Protein 7CLY (pdb70)

Secondary structure (DSSP, 8-state):
--EEEEEEEEEEEEE-----SGGGSS-EEEEEEESSSSGGGB-S-EEPSSTTT-EES-EEE----TTS-TT----EEEE--SS--TT-EEEEEEEE--SS-GGG----EEEEEEEEESEETTEE--EEEEE--EES---TTGGGS-TT-----SSPP-BGGGG---EEEEEEEEEEEE-

GO terms:
  GO:0005085 guanyl-nucleotide exchange factor activity (F, IDA)
  GO:0031252 cell leading edge (C, IDA)
  GO:0036336 dendritic cell migration (P, IGI)
  GO:0001771 immunological synapse formation (P, IMP)
  GO:0036336 dendritic cell migration (P, IMP)
  GO:0070233 negative regulation of T cell apoptotic process (P, IMP)
  GO:0005886 plasma membrane (C, EXP)
  GO:1903905 positive regulation of establishment of T cell polarity (P, IMP)
  GO:2000406 positive regulation of T cell migration (P, IMP)
  GO:0005515 protein binding (F, IPI)

Foldseek 3Di:
DKDKAKKKKKWFAFFAAPDPDQQSPPKKKKKFKALADDPVGGDQWWFDPDPPGGTHSIDIDHRDPPPDDPPDTDMTMGGDDPDADQSIKMKMWMKGFDPDDPPRDGDIDTAFMAMGRCAAPNDGDFFKDQFWTWGDDDDPPPSNDHNQDDDADVVGIDTRPRGDRGTMMGMDIDIDMDD

Organism: Mus musculus (NCBI:txid10090)

Sequence (179 aa):
HTVYRNLLYVYPQRLNFASKLASARNITIKIQFMCGEDPSNAMPVIFGKSSGPEFLQEVYTAITYHNKSPDFYEEVKIKLPAKLTVNHHLLFTFYHISCQQKQGASGESLLGYSWLPILLNERLQTGSYCLPVALEKLPPNYSIHSAEKVPLQNPPIKWAEGHKGVFNIEVQAVSSVHT

Structure (mmCIF, N/CA/C/O backbone):
data_7CLY
#
_entry.id   7CLY
#
_cell.length_a   89.046
_cell.length_b   89.046
_cell.length_c   49.437
_cell.angle_alpha   90.00
_cell.angle_beta   90.00
_cell.angle_gamma   90.00
#
_symmetry.space_group_name_H-M   'P 41 21 2'
#
loop_
_entity.id
_entity.type
_entity.pdbx_description
1 polymer 'Dedicator of cytokinesis protein 8'
2 water water
#
loop_
_atom_site.group_PDB
_atom_site.id
_atom_site.type_symbol
_atom_site.label_atom_id
_atom_site.label_alt_id
_atom_site.label_comp_id
_atom_site.label_asym_id
_atom_site.label_entity_id
_atom_site.label_seq_id
_atom_site.pdbx_PDB_ins_code
_atom_site.Cartn_x
_atom_site.Cartn_y
_atom_site.Cartn_z
_atom_site.occupancy
_atom_site.B_iso_or_equiv
_atom_site.auth_seq_id
_atom_site.auth_comp_id
_atom_site.auth_asym_id
_atom_site.auth_atom_id
_atom_site.pdbx_PDB_model_num
ATOM 1 N N . HIS A 1 9 ? -0.910 -13.874 3.386 1.00 66.39 557 HIS A N 1
ATOM 2 C CA . HIS A 1 9 ? -0.835 -13.345 2.030 1.00 59.14 557 HIS A CA 1
ATOM 3 C C . HIS A 1 9 ? 0.435 -13.813 1.333 1.00 51.98 557 HIS A C 1
ATOM 4 O O . HIS A 1 9 ? 1.534 -13.340 1.627 1.00 57.55 557 HIS A O 1
ATOM 11 N N . THR A 1 10 ? 0.274 -14.748 0.405 1.00 45.68 558 THR A N 1
ATOM 12 C CA . THR A 1 10 ? 1.382 -15.255 -0.392 1.00 46.84 558 THR A CA 1
ATOM 13 C C . THR A 1 10 ? 1.451 -14.457 -1.686 1.00 33.93 558 THR A C 1
ATOM 14 O O . THR A 1 10 ? 0.481 -14.431 -2.452 1.00 39.25 558 THR A O 1
ATOM 18 N N . VAL A 1 11 ? 2.590 -13.814 -1.936 1.00 34.30 559 VAL A N 1
ATOM 19 C CA . VAL A 1 11 ? 2.777 -13.024 -3.144 1.00 30.89 559 VAL A CA 1
ATOM 20 C C . VAL A 1 11 ? 4.102 -13.389 -3.795 1.00 32.68 559 VAL A C 1
ATOM 21 O O . VAL A 1 11 ? 5.004 -13.941 -3.162 1.00 41.97 559 VAL A O 1
ATOM 25 N N . TYR A 1 12 ? 4.208 -13.070 -5.081 1.00 25.93 560 TYR A N 1
ATOM 26 C CA . TYR A 1 12 ? 5.425 -13.285 -5.855 1.00 24.84 560 TYR A CA 1
ATOM 27 C C . TYR A 1 12 ? 5.792 -11.984 -6.544 1.00 28.77 560 TYR A C 1
ATOM 28 O O . TYR A 1 12 ? 4.935 -11.336 -7.158 1.00 24.41 560 TYR A O 1
ATOM 37 N N . ARG A 1 13 ? 7.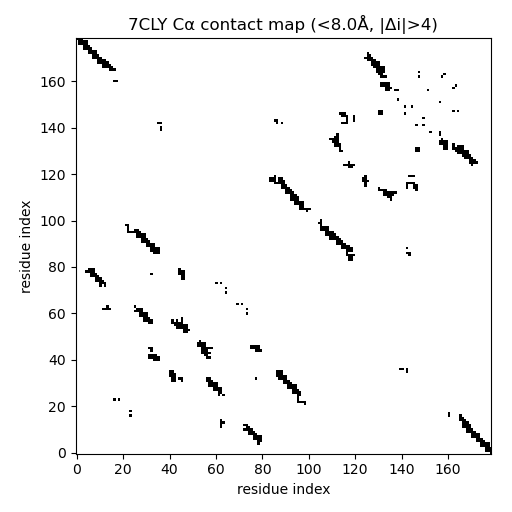058 -11.599 -6.432 1.00 21.75 561 ARG A N 1
ATOM 38 C CA . ARG A 1 13 ? 7.531 -10.321 -6.938 1.00 19.72 561 ARG A CA 1
ATOM 39 C C . ARG A 1 13 ? 8.948 -10.476 -7.463 1.00 21.03 561 ARG A C 1
ATOM 40 O O . ARG A 1 13 ? 9.710 -11.335 -7.007 1.00 21.85 561 ARG A O 1
ATOM 48 N N . ASN A 1 14 ? 9.303 -9.620 -8.412 1.00 19.61 562 ASN A N 1
ATOM 49 C CA . ASN A 1 14 ? 10.682 -9.466 -8.854 1.00 23.87 562 ASN A CA 1
ATOM 50 C C . ASN A 1 14 ? 11.248 -8.243 -8.149 1.00 19.45 562 ASN A C 1
ATOM 51 O O . ASN A 1 14 ? 10.734 -7.131 -8.316 1.00 18.54 562 ASN A O 1
ATOM 56 N N . LEU A 1 15 ? 12.282 -8.454 -7.339 1.00 16.86 563 LEU A N 1
ATOM 57 C CA . LEU A 1 15 ? 12.815 -7.430 -6.454 1.00 15.47 563 LEU A CA 1
ATOM 58 C C . LEU A 1 15 ? 14.247 -7.099 -6.819 1.00 16.43 563 LEU A C 1
ATOM 59 O O . LEU A 1 15 ? 14.995 -7.955 -7.289 1.00 17.41 563 LEU A O 1
ATOM 64 N N . LEU A 1 16 ? 14.630 -5.856 -6.588 1.00 14.82 564 LEU A N 1
ATOM 65 C CA . LEU A 1 16 ? 16.030 -5.465 -6.671 1.00 14.73 564 LEU A CA 1
ATOM 66 C C . LEU A 1 16 ? 16.595 -5.331 -5.263 1.00 14.16 564 LEU A C 1
ATOM 67 O O . LEU A 1 16 ? 15.974 -4.705 -4.398 1.00 16.07 564 LEU A O 1
ATOM 72 N N . TYR A 1 17 ? 17.748 -5.942 -5.027 1.00 15.63 565 TYR A N 1
ATOM 73 C CA . TYR A 1 17 ? 18.442 -5.847 -3.749 1.00 15.68 565 TYR A CA 1
ATOM 74 C C . TYR A 1 17 ? 19.721 -5.060 -3.964 1.00 13.91 565 TYR A C 1
ATOM 75 O O . TYR A 1 17 ? 20.502 -5.376 -4.873 1.00 16.55 565 TYR A O 1
ATOM 84 N N . VAL A 1 18 ? 19.922 -4.032 -3.145 1.00 12.48 566 VAL A N 1
ATOM 85 C CA . VAL A 1 18 ? 21.085 -3.156 -3.247 1.00 13.09 566 VAL A CA 1
ATOM 86 C C . VAL A 1 18 ? 21.831 -3.189 -1.923 1.00 15.09 566 VAL A C 1
ATOM 87 O O . VAL A 1 18 ? 21.244 -2.937 -0.864 1.00 15.08 566 VAL A O 1
ATOM 91 N N . TYR A 1 19 ? 23.124 -3.516 -1.981 1.00 12.88 567 TYR A N 1
ATOM 92 C CA . TYR A 1 19 ? 23.976 -3.607 -0.799 1.00 14.48 567 TYR A CA 1
ATOM 93 C C . TYR A 1 19 ? 25.022 -2.500 -0.850 1.00 15.23 567 TYR A C 1
ATOM 94 O O . TYR A 1 19 ? 26.020 -2.626 -1.573 1.00 16.40 567 TYR A O 1
ATOM 103 N N . PRO A 1 20 ? 24.817 -1.373 -0.150 1.00 14.44 568 PRO A N 1
ATOM 104 C CA . PRO A 1 20 ? 25.894 -0.384 -0.014 1.00 14.91 568 PRO A CA 1
ATOM 105 C C . PRO A 1 20 ? 26.939 -0.954 0.920 1.00 15.95 568 PRO A C 1
ATOM 106 O O . PRO A 1 20 ? 26.683 -1.172 2.110 1.00 18.34 568 PRO A O 1
ATOM 110 N N . GLN A 1 21 ? 28.125 -1.227 0.381 1.00 14.52 569 GLN A N 1
ATOM 111 C CA . GLN A 1 21 ? 29.104 -2.040 1.092 1.00 16.30 569 GLN A CA 1
ATOM 112 C C . GLN A 1 21 ? 30.198 -1.232 1.772 1.00 17.02 569 GLN A C 1
ATOM 113 O O . GLN A 1 21 ? 30.484 -1.433 2.954 1.00 18.73 569 GLN A O 1
ATOM 119 N N . ARG A 1 22 ? 30.862 -0.349 1.027 1.00 16.51 570 ARG A N 1
ATOM 120 C CA . ARG A 1 22 ? 31.995 0.383 1.570 1.00 17.43 570 ARG A CA 1
ATOM 121 C C . ARG A 1 22 ? 32.100 1.729 0.873 1.00 16.34 570 ARG A C 1
ATOM 122 O O . ARG A 1 22 ? 31.777 1.863 -0.304 1.00 18.49 570 ARG A O 1
ATOM 130 N N . LEU A 1 23 ? 32.542 2.724 1.628 1.00 17.93 571 LEU A N 1
ATOM 131 C CA . LEU A 1 23 ? 32.847 4.046 1.092 1.00 22.42 571 LEU A CA 1
ATOM 132 C C . LEU A 1 23 ? 34.296 4.343 1.447 1.00 26.99 571 LEU A C 1
ATOM 133 O O . LEU A 1 23 ? 34.632 4.507 2.625 1.00 29.90 571 LEU A O 1
ATOM 138 N N . ASN A 1 24 ? 35.155 4.364 0.437 1.00 25.05 572 ASN A N 1
ATOM 139 C CA . ASN A 1 24 ? 36.596 4.420 0.632 1.00 28.41 572 ASN A CA 1
ATOM 140 C C . ASN A 1 24 ? 37.132 5.774 0.173 1.00 26.11 572 ASN A C 1
ATOM 141 O O . ASN A 1 24 ? 37.777 5.886 -0.867 1.00 30.06 572 ASN A O 1
ATOM 146 N N . PHE A 1 25 ? 36.856 6.811 0.961 1.00 28.12 573 PHE A N 1
ATOM 147 C CA . PHE A 1 25 ? 37.474 8.110 0.716 1.00 26.81 573 PHE A CA 1
ATOM 148 C C . PHE A 1 25 ? 38.912 8.099 1.210 1.00 34.93 573 PHE A C 1
ATOM 149 O O . PHE A 1 25 ? 39.222 7.518 2.254 1.00 38.11 573 PHE A O 1
ATOM 157 N N . ALA A 1 26 ? 39.800 8.737 0.442 1.00 27.66 574 ALA A N 1
ATOM 158 C CA . ALA A 1 26 ? 41.183 8.873 0.881 1.00 33.83 574 ALA A CA 1
ATOM 159 C C . ALA A 1 26 ? 41.308 9.833 2.058 1.00 29.62 574 ALA A C 1
ATOM 160 O O . ALA A 1 26 ? 42.228 9.699 2.867 1.00 36.55 574 ALA A O 1
ATOM 162 N N . SER A 1 27 ? 40.377 10.778 2.179 1.00 30.83 575 SER A N 1
ATOM 163 C CA . SER A 1 27 ? 40.476 11.833 3.179 1.00 33.30 575 SER A CA 1
ATOM 164 C C . SER A 1 27 ? 40.603 11.264 4.586 1.00 40.89 575 SER A C 1
ATOM 165 O O . SER A 1 27 ? 39.769 10.468 5.028 1.00 47.33 575 SER A O 1
ATOM 168 N N . LYS A 1 28 ? 41.646 11.690 5.292 1.00 46.61 576 LYS A N 1
ATOM 169 C CA . LYS A 1 28 ? 41.821 11.369 6.702 1.00 52.34 576 LYS A CA 1
ATOM 170 C C . LYS A 1 28 ? 41.044 12.307 7.615 1.00 52.44 576 LYS A C 1
ATOM 171 O O . LYS A 1 28 ? 41.087 12.135 8.838 1.00 56.70 576 LYS A O 1
ATOM 177 N N . LEU A 1 29 ? 40.342 13.288 7.057 1.00 46.96 577 LEU A N 1
ATOM 178 C CA . LEU A 1 29 ? 39.714 14.330 7.852 1.00 45.33 577 LEU A CA 1
ATOM 179 C C . LEU A 1 29 ? 38.401 13.835 8.452 1.00 49.14 577 LEU A C 1
ATOM 180 O O . LEU A 1 29 ? 37.825 12.834 8.022 1.00 50.35 577 LEU A O 1
ATOM 185 N N . ALA A 1 30 ? 37.931 14.561 9.471 1.00 54.10 578 ALA A N 1
ATOM 186 C CA . ALA A 1 30 ? 36.672 14.210 10.118 1.00 53.25 578 ALA A CA 1
ATOM 187 C C . ALA A 1 30 ? 35.491 14.312 9.164 1.00 50.08 578 ALA A C 1
ATOM 188 O O . ALA A 1 30 ? 34.472 13.647 9.383 1.00 52.50 578 ALA A O 1
ATOM 190 N N . SER A 1 31 ? 35.606 15.124 8.112 1.00 48.11 579 SER A N 1
ATOM 191 C CA . SER A 1 31 ? 34.553 15.254 7.112 1.00 49.61 579 SER A CA 1
ATOM 192 C C . SER A 1 31 ? 34.460 14.051 6.182 1.00 44.74 579 SER A C 1
ATOM 193 O O . SER A 1 31 ? 33.556 14.011 5.337 1.00 45.10 579 SER A O 1
ATOM 196 N N . ALA A 1 32 ? 35.367 13.084 6.303 1.00 43.97 580 ALA A N 1
ATOM 197 C CA . ALA A 1 32 ? 35.268 11.823 5.580 1.00 38.59 580 ALA A CA 1
ATOM 198 C C . ALA A 1 32 ? 34.650 10.718 6.420 1.00 36.26 580 ALA A C 1
ATOM 199 O O . ALA A 1 32 ? 34.492 9.597 5.928 1.00 41.52 580 ALA A O 1
ATOM 201 N N . ARG A 1 33 ? 34.321 11.000 7.675 1.00 41.79 581 ARG A N 1
ATOM 202 C CA . ARG A 1 33 ? 33.643 10.060 8.550 1.00 48.97 581 ARG A CA 1
ATOM 203 C C . ARG A 1 33 ? 32.224 10.554 8.801 1.00 47.60 581 ARG A C 1
ATOM 204 O O . ARG A 1 33 ? 31.896 11.716 8.548 1.00 45.48 581 ARG A O 1
ATOM 212 N N . ASN A 1 34 ? 31.383 9.655 9.310 1.00 45.19 582 ASN A N 1
ATOM 213 C CA . ASN A 1 34 ? 29.987 9.980 9.597 1.00 50.13 582 ASN A CA 1
ATOM 214 C C . ASN A 1 34 ? 29.264 10.444 8.334 1.00 46.21 582 ASN A C 1
ATOM 215 O O . ASN A 1 34 ? 28.544 11.446 8.333 1.00 53.44 582 ASN A O 1
ATOM 220 N N . ILE A 1 35 ? 29.492 9.722 7.240 1.00 30.87 583 ILE A N 1
ATOM 221 C CA . ILE A 1 35 ? 28.791 9.990 5.991 1.00 23.59 583 ILE A CA 1
ATOM 222 C C . ILE A 1 35 ? 27.444 9.291 6.039 1.00 23.62 583 ILE A C 1
ATOM 223 O O . ILE A 1 35 ? 27.361 8.100 6.362 1.00 29.71 583 ILE A O 1
ATOM 228 N N . THR A 1 36 ? 26.385 10.030 5.720 1.00 20.69 584 THR A N 1
ATOM 229 C CA . THR A 1 36 ? 25.057 9.462 5.529 1.00 18.37 584 THR A CA 1
ATOM 230 C C . THR A 1 36 ? 24.792 9.348 4.035 1.00 17.09 584 THR A C 1
ATOM 231 O O . THR A 1 36 ? 25.141 10.248 3.268 1.00 19.20 584 THR A O 1
ATOM 235 N N . ILE A 1 37 ? 24.172 8.242 3.620 1.00 16.50 585 ILE A N 1
ATOM 236 C CA . ILE A 1 37 ? 23.840 8.007 2.222 1.00 17.13 585 ILE A CA 1
ATOM 237 C C . ILE A 1 37 ? 22.329 7.916 2.107 1.00 15.51 585 ILE A C 1
ATOM 238 O O . ILE A 1 37 ? 21.704 7.076 2.765 1.00 17.78 585 ILE A O 1
ATOM 243 N N . LYS A 1 38 ? 21.746 8.769 1.273 1.00 14.70 586 LYS A N 1
ATOM 244 C CA . LYS A 1 38 ? 20.340 8.642 0.907 1.00 12.49 586 LYS A CA 1
ATOM 245 C C . LYS A 1 38 ? 20.255 7.824 -0.370 1.00 13.20 586 LYS A C 1
ATOM 246 O O . LYS A 1 38 ? 21.027 8.040 -1.308 1.00 13.36 586 LYS A O 1
ATOM 252 N N . ILE A 1 39 ? 19.331 6.865 -0.406 1.00 12.34 587 ILE A N 1
ATOM 253 C CA . ILE A 1 39 ? 19.167 5.979 -1.545 1.00 12.16 587 ILE A CA 1
ATOM 254 C C . ILE A 1 39 ? 17.746 6.120 -2.064 1.00 12.52 587 ILE A C 1
ATOM 255 O O . ILE A 1 39 ? 16.789 6.038 -1.284 1.00 12.41 587 ILE A O 1
ATOM 260 N N . GLN A 1 40 ? 17.623 6.312 -3.377 1.00 11.64 588 GLN A N 1
ATOM 261 C CA . GLN A 1 40 ? 16.340 6.442 -4.058 1.00 12.27 588 GLN A CA 1
ATOM 262 C C . GLN A 1 40 ? 16.368 5.609 -5.327 1.00 11.89 588 GLN A C 1
ATOM 263 O O . GLN A 1 40 ? 17.426 5.379 -5.925 1.00 12.33 588 GLN A O 1
ATOM 269 N N . PHE A 1 41 ? 15.192 5.159 -5.754 1.00 12.11 589 PHE A N 1
ATOM 270 C CA . PHE A 1 41 ? 15.023 4.483 -7.036 1.00 10.92 589 PHE A CA 1
ATOM 271 C C . PHE A 1 41 ? 14.183 5.418 -7.896 1.00 12.84 589 PHE A C 1
ATOM 272 O O . PHE A 1 41 ? 12.985 5.594 -7.638 1.00 13.88 589 PHE A O 1
ATOM 280 N N . MET A 1 42 ? 14.820 6.045 -8.889 1.00 12.00 590 MET A N 1
ATOM 281 C CA . MET A 1 42 ? 14.233 7.121 -9.678 1.00 11.86 590 MET A CA 1
ATOM 282 C C . MET A 1 42 ? 13.686 6.603 -11.000 1.00 12.28 590 MET A C 1
ATOM 283 O O . MET A 1 42 ? 14.238 5.675 -11.603 1.00 13.81 590 MET A O 1
ATOM 288 N N . CYS A 1 43 ? 12.608 7.234 -11.472 1.00 14.34 591 CYS A N 1
ATOM 289 C CA . CYS A 1 43 ? 12.100 7.005 -12.820 1.00 15.46 591 CYS A CA 1
ATOM 290 C C . CYS A 1 43 ? 12.374 8.181 -13.754 1.00 16.83 591 CYS A C 1
ATOM 291 O O . CYS A 1 43 ? 11.918 8.172 -14.901 1.00 20.96 591 CYS A O 1
ATOM 294 N N . GLY A 1 44 ? 13.104 9.183 -13.280 1.00 15.24 592 GLY A N 1
ATOM 295 C CA . GLY A 1 44 ? 13.453 10.354 -14.062 1.00 16.65 592 GLY A CA 1
ATOM 296 C C . GLY A 1 44 ? 14.443 11.166 -13.260 1.00 14.64 592 GLY A C 1
ATOM 297 O O . GLY A 1 44 ? 14.851 10.773 -12.165 1.00 16.75 592 GLY A O 1
ATOM 298 N N . GLU A 1 45 ? 14.829 12.317 -13.816 1.00 17.57 593 GLU A N 1
ATOM 299 C CA . GLU A 1 45 ? 15.862 13.131 -13.184 1.00 18.17 593 GLU A CA 1
ATOM 300 C C . GLU A 1 45 ? 15.322 14.235 -12.283 1.00 20.49 593 GLU A C 1
ATOM 301 O O . GLU A 1 45 ? 16.111 14.879 -11.581 1.00 23.72 593 GLU A O 1
ATOM 307 N N . ASP A 1 46 ? 14.038 14.455 -12.269 1.00 20.91 594 ASP A N 1
ATOM 308 C CA . ASP A 1 46 ? 13.517 15.498 -11.405 1.00 28.05 594 ASP A CA 1
ATOM 309 C C . ASP A 1 46 ? 13.407 14.980 -9.971 1.00 27.11 594 ASP A C 1
ATOM 310 O O . ASP A 1 46 ? 13.189 13.786 -9.754 1.00 21.80 594 ASP A O 1
ATOM 315 N N . PRO A 1 47 ? 13.581 15.854 -8.972 1.00 29.78 595 PRO A N 1
ATOM 316 C CA . PRO A 1 47 ? 13.408 15.416 -7.573 1.00 30.19 595 PRO A CA 1
ATOM 317 C C . PRO A 1 47 ? 12.076 14.740 -7.292 1.00 23.86 595 PRO A C 1
ATOM 318 O O . PRO A 1 47 ? 11.999 13.897 -6.386 1.00 21.69 595 PRO A O 1
ATOM 322 N N . SER A 1 48 ? 11.036 15.051 -8.055 1.00 22.13 596 SER A N 1
ATOM 323 C CA . SER A 1 48 ? 9.725 14.442 -7.877 1.00 23.27 596 SER A CA 1
ATOM 324 C C . SER A 1 48 ? 9.648 13.023 -8.432 1.00 20.78 596 SER A C 1
ATOM 325 O O . SER A 1 48 ? 8.601 12.381 -8.293 1.00 23.39 596 SER A O 1
ATOM 328 N N . ASN A 1 49 ? 10.718 12.519 -9.058 1.00 16.77 597 ASN A N 1
ATOM 329 C CA . ASN A 1 49 ? 10.683 11.228 -9.741 1.00 16.32 597 ASN A CA 1
ATOM 330 C C . ASN A 1 49 ? 11.174 10.055 -8.884 1.00 14.85 597 ASN A C 1
ATOM 331 O O . ASN A 1 49 ? 11.472 8.994 -9.432 1.00 15.33 597 ASN A O 1
ATOM 336 N N . ALA A 1 50 ? 11.273 10.222 -7.569 1.00 13.88 598 ALA A N 1
ATOM 337 C CA . ALA A 1 50 ? 11.620 9.114 -6.688 1.00 12.64 598 ALA A CA 1
ATOM 338 C C . ALA A 1 50 ? 10.404 8.212 -6.535 1.00 12.84 598 ALA A C 1
ATOM 339 O O . ALA A 1 50 ? 9.341 8.672 -6.128 1.00 13.80 598 ALA A O 1
ATOM 341 N N . MET A 1 51 ? 10.564 6.930 -6.854 1.00 12.10 599 MET A N 1
ATOM 342 C CA . MET A 1 51 ? 9.410 6.036 -6.820 1.00 11.82 599 MET A CA 1
ATOM 343 C C . MET A 1 51 ? 9.201 5.473 -5.414 1.00 12.09 599 MET A C 1
ATOM 344 O O . MET A 1 51 ? 10.173 5.155 -4.711 1.00 13.35 599 MET A O 1
ATOM 349 N N . PRO A 1 52 ? 7.957 5.304 -4.985 1.00 12.12 600 PRO A N 1
ATOM 350 C CA . PRO A 1 52 ? 7.696 4.740 -3.642 1.00 12.97 600 PRO A CA 1
ATOM 351 C C . PRO A 1 52 ? 7.760 3.218 -3.695 1.00 12.43 600 PRO A C 1
ATOM 352 O O . PRO A 1 52 ? 6.749 2.513 -3.690 1.00 15.75 600 PRO A O 1
ATOM 356 N N . VAL A 1 53 ? 8.992 2.707 -3.763 1.00 12.04 601 VAL A N 1
ATOM 357 C CA . VAL A 1 53 ? 9.250 1.305 -4.069 1.00 12.64 601 VAL A CA 1
ATOM 358 C C . VAL A 1 53 ? 10.194 0.635 -3.087 1.00 13.00 601 VAL A C 1
ATOM 359 O O . VAL A 1 53 ? 10.464 -0.558 -3.232 1.00 13.53 601 VAL A O 1
ATOM 363 N N . ILE A 1 54 ? 10.723 1.344 -2.112 1.00 12.21 602 ILE A N 1
ATOM 364 C CA . ILE A 1 54 ? 11.697 0.770 -1.191 1.00 12.40 602 ILE A CA 1
ATOM 365 C C . ILE A 1 54 ? 10.941 0.189 -0.012 1.00 13.27 602 ILE A C 1
ATOM 366 O O . ILE A 1 54 ? 10.131 0.878 0.623 1.00 15.03 602 ILE A O 1
ATOM 371 N N . PHE A 1 55 ? 11.164 -1.096 0.277 1.00 14.17 603 PHE A N 1
ATOM 372 C CA . PHE A 1 55 ? 10.502 -1.693 1.425 1.00 13.60 603 PHE A CA 1
ATOM 373 C C . PHE A 1 55 ? 10.957 -1.024 2.715 1.00 17.15 603 PHE A C 1
ATOM 374 O O . PHE A 1 55 ? 12.156 -0.878 2.971 1.00 18.31 603 PHE A O 1
ATOM 382 N N . GLY A 1 56 ? 9.990 -0.648 3.541 1.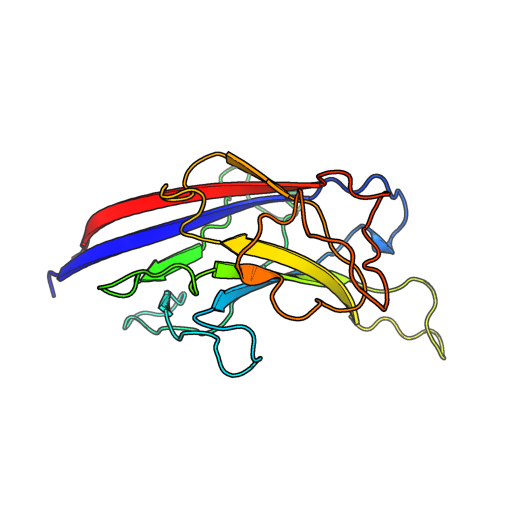00 19.24 604 GLY A N 1
ATOM 383 C CA . GLY A 1 56 ? 10.295 -0.112 4.849 1.00 22.40 604 GLY A CA 1
ATOM 384 C C . GLY A 1 56 ? 10.538 -1.210 5.858 1.00 33.30 604 GLY A C 1
ATOM 385 O O . GLY A 1 56 ? 10.357 -2.394 5.585 1.00 29.17 604 GLY A O 1
ATOM 386 N N . LYS A 1 57 ? 10.959 -0.797 7.052 1.00 38.30 605 LYS A N 1
ATOM 387 C CA . LYS A 1 57 ? 11.177 -1.749 8.132 1.00 47.28 605 LYS A CA 1
ATOM 388 C C . LYS A 1 57 ? 9.880 -2.202 8.787 1.00 53.95 605 LYS A C 1
ATOM 389 O O . LYS A 1 57 ? 9.861 -3.263 9.422 1.00 58.48 605 LYS A O 1
ATOM 395 N N . SER A 1 58 ? 8.805 -1.433 8.645 1.00 56.27 606 SER A N 1
ATOM 396 C CA . SER A 1 58 ? 7.540 -1.770 9.278 1.00 60.82 606 SER A CA 1
ATOM 397 C C . SER A 1 58 ? 6.789 -2.818 8.461 1.00 59.76 606 SER A C 1
ATOM 398 O O . SER A 1 58 ? 7.088 -3.070 7.290 1.00 61.56 606 SER A O 1
ATOM 401 N N . SER A 1 59 ? 5.798 -3.431 9.101 1.00 55.86 607 SER A N 1
ATOM 402 C CA . SER A 1 59 ? 4.947 -4.395 8.424 1.00 60.11 607 SER A CA 1
ATOM 403 C C . SER A 1 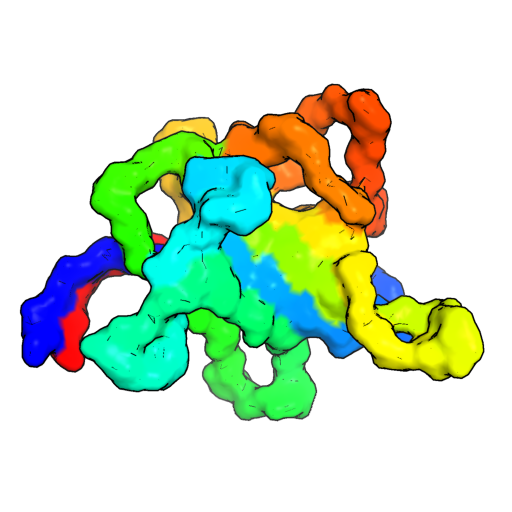59 ? 3.937 -3.667 7.536 1.00 62.56 607 SER A C 1
ATOM 404 O O . SER A 1 59 ? 3.729 -2.455 7.644 1.00 61.43 607 SER A O 1
ATOM 407 N N . GLY A 1 60 ? 3.306 -4.424 6.640 1.00 65.28 608 GLY A N 1
ATOM 408 C CA . GLY A 1 60 ? 2.368 -3.854 5.701 1.00 60.55 608 GLY A CA 1
ATOM 409 C C . GLY A 1 60 ? 2.281 -4.631 4.401 1.00 62.43 608 GLY A C 1
ATOM 410 O O . GLY A 1 60 ? 1.317 -5.364 4.158 1.00 68.54 608 GLY A O 1
ATOM 411 N N . PRO A 1 61 ? 3.295 -4.487 3.529 1.00 54.13 609 PRO A N 1
ATOM 412 C CA . PRO A 1 61 ? 4.471 -3.635 3.742 1.00 50.22 609 PRO A CA 1
ATOM 413 C C . PRO A 1 61 ? 4.234 -2.157 3.427 1.00 46.58 609 PRO A C 1
ATOM 414 O O . PRO A 1 61 ? 3.321 -1.796 2.685 1.00 42.59 609 PRO A O 1
ATOM 418 N N . GLU A 1 62 ? 5.068 -1.311 4.015 1.00 35.18 610 GLU A N 1
ATOM 419 C CA . GLU A 1 62 ? 5.084 0.113 3.728 1.00 27.07 610 GLU A CA 1
ATOM 420 C C . GLU A 1 62 ? 6.232 0.398 2.769 1.00 24.99 610 GLU A C 1
ATOM 421 O O . GLU A 1 62 ? 7.306 -0.203 2.870 1.00 24.71 610 GLU A O 1
ATOM 427 N N . PHE A 1 63 ? 5.978 1.271 1.802 1.00 20.71 611 PHE A N 1
ATOM 428 C CA . PHE A 1 63 ? 6.932 1.585 0.752 1.00 17.35 611 PHE A CA 1
ATOM 429 C C . PHE A 1 63 ? 7.392 3.028 0.849 1.00 15.61 611 PHE A C 1
ATOM 430 O O . PHE A 1 63 ? 6.570 3.942 1.037 1.00 17.73 611 PHE A O 1
ATOM 438 N N . LEU A 1 64 ? 8.698 3.204 0.741 1.00 14.78 612 LEU A N 1
ATOM 439 C CA . LEU A 1 64 ? 9.364 4.483 0.898 1.00 13.91 612 LEU A CA 1
ATOM 440 C C . LEU A 1 64 ? 9.930 4.954 -0.427 1.00 12.43 612 LEU A C 1
ATOM 441 O O . LEU A 1 64 ? 10.271 4.160 -1.307 1.00 12.90 612 LEU A O 1
ATOM 446 N N . GLN A 1 65 ? 10.043 6.274 -0.557 1.00 12.56 613 GLN A N 1
ATOM 447 C CA . GLN A 1 65 ? 10.763 6.890 -1.661 1.00 11.41 613 GLN A CA 1
ATOM 448 C C . GLN A 1 65 ? 12.249 7.043 -1.394 1.00 12.09 613 GLN A C 1
ATOM 449 O O . GLN A 1 65 ? 13.018 7.254 -2.340 1.00 13.59 613 GLN A O 1
ATOM 455 N N . GLU A 1 66 ? 12.674 6.973 -0.137 1.00 12.24 614 GLU A N 1
ATOM 456 C CA . GLU A 1 66 ? 14.085 7.150 0.175 1.00 13.82 614 GLU A CA 1
ATOM 457 C C . GLU A 1 66 ? 14.374 6.441 1.484 1.00 12.21 614 GLU A C 1
ATOM 458 O O . GLU A 1 66 ? 13.510 6.346 2.362 1.00 15.62 614 GLU A O 1
ATOM 464 N N . VAL A 1 67 ? 15.603 5.949 1.606 1.00 13.68 615 VAL A N 1
ATOM 465 C CA . VAL A 1 67 ? 16.123 5.465 2.876 1.00 14.38 615 VAL A CA 1
ATOM 466 C C . VAL A 1 67 ? 17.478 6.101 3.111 1.00 15.33 615 VAL A C 1
ATOM 467 O O . VAL A 1 67 ? 18.210 6.415 2.166 1.00 17.09 615 VAL A O 1
ATOM 471 N N . TYR A 1 68 ? 17.807 6.294 4.379 1.00 14.92 616 TYR A N 1
ATOM 472 C CA . TYR A 1 68 ? 19.067 6.893 4.804 1.00 17.08 616 TYR A CA 1
ATOM 473 C C . TYR A 1 68 ? 19.878 5.839 5.539 1.00 22.46 616 TYR A C 1
ATOM 474 O O . TYR A 1 68 ? 19.354 5.153 6.424 1.00 23.85 616 TYR A O 1
ATOM 483 N N . THR A 1 69 ? 21.155 5.712 5.181 1.00 19.53 617 THR A N 1
ATOM 484 C CA . THR A 1 69 ? 22.008 4.716 5.800 1.00 20.94 617 THR A CA 1
ATOM 485 C C . THR A 1 69 ? 23.388 5.311 6.027 1.00 20.79 617 THR A C 1
ATOM 486 O O . THR A 1 69 ? 23.768 6.308 5.416 1.00 24.50 617 THR A O 1
ATOM 490 N N . ALA A 1 70 ? 24.136 4.689 6.930 1.00 28.14 618 ALA A N 1
ATOM 491 C CA . ALA A 1 70 ? 25.539 5.020 7.129 1.00 27.65 618 ALA A CA 1
ATOM 492 C C . ALA A 1 70 ? 26.318 3.727 6.982 1.00 32.23 618 ALA A C 1
ATOM 493 O O . ALA A 1 70 ? 25.928 2.706 7.556 1.00 42.34 618 ALA A O 1
ATOM 495 N N . ILE A 1 71 ? 27.403 3.753 6.206 1.00 26.40 619 ILE A N 1
ATOM 496 C CA . ILE A 1 71 ? 28.135 2.513 5.978 1.00 28.01 619 ILE A CA 1
ATOM 497 C C . ILE A 1 71 ? 29.417 2.489 6.794 1.00 28.12 619 ILE A C 1
ATOM 498 O O . ILE A 1 71 ? 30.529 2.462 6.255 1.00 41.68 619 ILE A O 1
ATOM 503 N N . THR A 1 72 ? 29.255 2.509 8.107 1.00 25.55 620 THR A N 1
ATOM 504 C CA . THR A 1 72 ? 30.313 2.201 9.048 1.00 36.20 620 THR A CA 1
ATOM 505 C C . THR A 1 72 ? 29.974 0.884 9.729 1.00 31.21 620 THR A C 1
ATOM 506 O O . THR A 1 72 ? 28.805 0.485 9.799 1.00 31.17 620 THR A O 1
ATOM 510 N N . TYR A 1 73 ? 31.010 0.191 10.197 1.00 28.63 621 TYR A N 1
ATOM 511 C CA . TYR A 1 73 ? 30.836 -1.084 10.870 1.00 32.38 621 TYR A CA 1
ATOM 512 C C . TYR A 1 73 ? 31.270 -1.077 12.332 1.00 33.38 621 TYR A C 1
ATOM 513 O O . TYR A 1 73 ? 30.983 -2.043 13.048 1.00 33.77 621 TYR A O 1
ATOM 522 N N . HIS A 1 74 ? 31.915 -0.005 12.804 1.00 37.85 622 HIS A N 1
ATOM 523 C CA . HIS A 1 74 ? 32.400 0.040 14.183 1.00 45.13 622 HIS A CA 1
ATOM 524 C C . HIS A 1 74 ? 31.274 -0.102 15.203 1.00 41.96 622 HIS A C 1
ATOM 525 O O . HIS A 1 74 ? 31.512 -0.573 16.322 1.00 41.90 622 HIS A O 1
ATOM 532 N N . ASN A 1 75 ? 30.053 0.299 14.850 1.00 43.39 623 ASN A N 1
ATOM 533 C CA . ASN A 1 75 ? 28.930 0.304 15.782 1.00 43.48 623 ASN A CA 1
ATOM 534 C C . ASN A 1 75 ? 27.880 -0.747 15.440 1.00 46.33 623 ASN A C 1
ATOM 535 O O . ASN A 1 75 ? 26.742 -0.664 15.915 1.00 48.49 623 ASN A O 1
ATOM 540 N N . LYS A 1 76 ? 28.237 -1.733 14.625 1.00 37.49 624 LYS A N 1
ATOM 541 C CA . LYS A 1 76 ? 27.314 -2.763 14.186 1.00 34.68 624 LYS A CA 1
ATOM 542 C C . LYS A 1 76 ? 27.839 -4.119 14.627 1.00 36.86 624 LYS A C 1
ATOM 543 O O . LYS A 1 76 ? 29.021 -4.278 14.930 1.00 37.32 624 LYS A O 1
ATOM 549 N N . SER A 1 77 ? 26.949 -5.102 14.656 1.00 34.79 625 SER A N 1
ATOM 550 C CA . SER A 1 77 ? 27.387 -6.469 14.870 1.00 37.54 625 SER A CA 1
ATOM 551 C C . SER A 1 77 ? 28.242 -6.913 13.680 1.00 32.53 625 SER A C 1
ATOM 552 O O . SER A 1 77 ? 28.102 -6.374 12.579 1.00 30.90 625 SER A O 1
ATOM 555 N N . PRO A 1 78 ? 29.151 -7.875 13.877 1.00 32.68 626 PRO A N 1
ATOM 556 C CA . PRO A 1 78 ? 29.940 -8.373 12.737 1.00 31.90 626 PRO A CA 1
ATOM 557 C C . PRO A 1 78 ? 29.094 -8.984 11.639 1.00 31.38 626 PRO A C 1
ATOM 558 O O . PRO A 1 78 ? 29.555 -9.061 10.496 1.00 29.14 626 PRO A O 1
ATOM 562 N N . ASP A 1 79 ? 27.865 -9.403 11.947 1.00 29.86 627 ASP A N 1
ATOM 563 C CA . ASP A 1 79 ? 26.961 -10.004 10.975 1.00 36.86 627 ASP A CA 1
ATOM 564 C C . ASP A 1 79 ? 26.149 -8.974 10.203 1.00 32.73 627 ASP A C 1
ATOM 565 O O . ASP A 1 79 ? 25.291 -9.352 9.399 1.00 31.95 627 ASP A O 1
ATOM 570 N N . PHE A 1 80 ? 26.392 -7.690 10.424 1.00 26.49 628 PHE A N 1
ATOM 571 C CA . PHE A 1 80 ? 25.520 -6.673 9.861 1.00 29.90 628 PHE A CA 1
ATOM 572 C C . PHE A 1 80 ? 25.817 -6.416 8.392 1.00 27.58 628 PHE A C 1
ATOM 573 O O . PHE A 1 80 ? 26.976 -6.329 7.979 1.00 25.37 628 PHE A O 1
ATOM 581 N N . TYR A 1 81 ? 24.750 -6.271 7.605 1.00 28.66 629 TYR A N 1
ATOM 582 C CA . TYR A 1 81 ? 24.838 -5.715 6.263 1.00 22.29 629 TYR A CA 1
ATOM 583 C C . TYR A 1 81 ? 23.626 -4.835 6.004 1.00 21.57 629 TYR A C 1
ATOM 584 O O . TYR A 1 81 ? 22.511 -5.153 6.435 1.00 25.80 629 TYR A O 1
ATOM 593 N N . GLU A 1 82 ? 23.857 -3.710 5.334 1.00 21.32 630 GLU A N 1
ATOM 594 C CA . GLU A 1 82 ? 22.759 -2.881 4.867 1.00 19.32 630 GLU A CA 1
ATOM 595 C C . GLU A 1 82 ? 22.177 -3.500 3.603 1.00 19.58 630 GLU A C 1
ATOM 596 O O . GLU A 1 82 ? 22.910 -3.862 2.684 1.00 19.98 630 GLU A O 1
ATOM 602 N N . GLU A 1 83 ? 20.851 -3.606 3.549 1.00 21.27 631 GLU A N 1
ATOM 603 C CA . GLU A 1 83 ? 20.175 -4.196 2.399 1.00 18.46 631 GLU A CA 1
ATOM 604 C C . GLU A 1 83 ? 18.994 -3.308 2.062 1.00 18.57 631 GLU A C 1
ATOM 605 O O . GLU A 1 83 ? 18.095 -3.136 2.892 1.00 23.11 631 GLU A O 1
ATOM 611 N N . VAL A 1 84 ? 18.999 -2.740 0.864 1.00 14.56 632 VAL A N 1
ATOM 612 C CA . VAL A 1 84 ? 17.869 -1.964 0.370 1.00 13.93 632 VAL A CA 1
ATOM 613 C C . VAL A 1 84 ? 17.098 -2.861 -0.584 1.00 13.75 632 VAL A C 1
ATOM 614 O O . VAL A 1 84 ? 17.659 -3.365 -1.566 1.00 16.49 632 VAL A O 1
ATOM 618 N N . LYS A 1 85 ? 15.826 -3.071 -0.289 1.00 13.51 633 LYS A N 1
ATOM 619 C CA . LYS A 1 85 ? 14.977 -3.981 -1.043 1.00 16.18 633 LYS A CA 1
ATOM 620 C C . LYS A 1 85 ? 13.946 -3.142 -1.788 1.00 14.86 633 LYS A C 1
ATOM 621 O O . LYS A 1 85 ? 13.252 -2.317 -1.177 1.00 15.79 633 LYS A O 1
ATOM 627 N N . ILE A 1 86 ? 13.846 -3.351 -3.099 1.00 14.66 634 ILE A N 1
ATOM 628 C CA . ILE A 1 86 ? 13.061 -2.492 -3.985 1.00 15.32 634 ILE A CA 1
ATOM 629 C C . ILE A 1 86 ? 12.084 -3.326 -4.795 1.00 16.35 634 ILE A C 1
ATOM 630 O O . ILE A 1 86 ? 12.468 -4.343 -5.384 1.00 16.89 634 ILE A O 1
ATOM 635 N N . LYS A 1 87 ? 10.822 -2.904 -4.842 1.00 15.11 635 LYS A N 1
ATOM 636 C CA . LYS A 1 87 ? 9.881 -3.548 -5.754 1.00 17.13 635 LYS A CA 1
ATOM 637 C C . LYS A 1 87 ? 10.063 -2.945 -7.142 1.00 22.27 635 LYS A C 1
ATOM 638 O O . LYS A 1 87 ? 9.735 -1.778 -7.378 1.00 22.59 635 LYS A O 1
ATOM 644 N N . LEU A 1 88 ? 10.631 -3.723 -8.054 1.00 20.09 636 LEU A N 1
ATOM 645 C CA . LEU A 1 88 ? 10.873 -3.222 -9.396 1.00 18.05 636 LEU A CA 1
ATOM 646 C C . LEU A 1 88 ? 9.537 -2.962 -10.087 1.00 17.81 636 LEU A C 1
ATOM 647 O O . LEU A 1 88 ? 8.595 -3.728 -9.912 1.00 20.75 636 LEU A O 1
ATOM 652 N N . PRO A 1 89 ? 9.433 -1.894 -10.875 1.00 19.72 637 PRO A N 1
ATOM 653 C CA . PRO A 1 89 ? 8.247 -1.729 -11.716 1.00 21.79 637 PRO A CA 1
ATOM 654 C C . PRO A 1 89 ? 8.209 -2.859 -12.729 1.00 19.54 637 PRO A C 1
ATOM 655 O O . PRO A 1 89 ? 9.247 -3.424 -13.089 1.00 20.87 637 PRO A O 1
ATOM 659 N N . ALA A 1 90 ? 7.005 -3.206 -13.167 1.00 19.96 638 ALA A N 1
ATOM 660 C CA . ALA A 1 90 ? 6.847 -4.341 -14.070 1.00 21.04 638 ALA A CA 1
ATOM 661 C C . ALA A 1 90 ? 7.604 -4.129 -15.372 1.00 22.58 638 ALA A C 1
ATOM 662 O O . ALA A 1 90 ? 8.104 -5.093 -15.959 1.00 22.47 638 ALA A O 1
ATOM 664 N N . LYS A 1 91 ? 7.691 -2.891 -15.848 1.00 22.66 639 LYS A N 1
ATOM 665 C CA . LYS A 1 91 ? 8.465 -2.577 -17.045 1.00 24.26 639 LYS A CA 1
ATOM 666 C C . LYS A 1 91 ? 9.579 -1.623 -16.651 1.00 20.37 639 LYS A C 1
ATOM 667 O O . LYS A 1 91 ? 9.320 -0.470 -16.289 1.00 21.28 639 LYS A O 1
ATOM 673 N N . LEU A 1 92 ? 10.810 -2.101 -16.714 1.00 17.80 640 LEU A N 1
ATOM 674 C CA . LEU A 1 92 ? 11.970 -1.280 -16.407 1.00 16.24 640 LEU A CA 1
ATOM 675 C C . LEU A 1 92 ? 12.502 -0.705 -17.712 1.00 16.51 640 LEU A C 1
ATOM 676 O O . LEU A 1 92 ? 12.564 -1.404 -18.725 1.00 19.64 640 LEU A O 1
ATOM 681 N N . THR A 1 93 ? 12.855 0.580 -17.696 1.00 17.37 641 THR A N 1
ATOM 682 C CA . THR A 1 93 ? 13.311 1.272 -18.898 1.00 19.66 641 THR A CA 1
ATOM 683 C C . THR A 1 93 ? 14.649 1.939 -18.612 1.00 20.29 641 THR A C 1
ATOM 684 O O . THR A 1 93 ? 15.149 1.912 -17.490 1.00 18.75 641 THR A O 1
ATOM 688 N N . VAL A 1 94 ? 15.228 2.556 -19.647 1.00 20.37 642 VAL A N 1
ATOM 689 C CA . VAL A 1 94 ? 16.505 3.245 -19.480 1.00 21.54 642 VAL A CA 1
ATOM 690 C C . VAL A 1 94 ? 16.420 4.448 -18.556 1.00 20.08 642 VAL A C 1
ATOM 691 O O . VAL A 1 94 ? 17.463 4.945 -18.115 1.00 20.60 642 VAL A O 1
ATOM 695 N N . ASN A 1 95 ? 15.217 4.914 -18.227 1.00 17.45 643 ASN A N 1
ATOM 696 C CA . ASN A 1 95 ? 15.061 6.051 -17.327 1.00 17.60 643 ASN A CA 1
ATOM 697 C C . ASN A 1 95 ? 15.184 5.670 -15.861 1.00 18.05 643 ASN A C 1
ATOM 698 O O . ASN A 1 95 ? 15.337 6.569 -15.024 1.00 19.04 643 ASN A O 1
ATOM 703 N N . HIS A 1 96 ? 15.116 4.379 -15.525 1.00 16.11 644 HIS A N 1
ATOM 704 C CA . HIS A 1 96 ? 15.191 3.967 -14.128 1.00 15.17 644 HIS A CA 1
ATOM 705 C C . HIS A 1 96 ? 16.634 3.886 -13.654 1.00 14.00 644 HIS A C 1
ATOM 706 O O . HIS A 1 96 ? 17.490 3.312 -14.335 1.00 15.00 644 HIS A O 1
ATOM 713 N N . HIS A 1 97 ? 16.895 4.436 -12.470 1.00 14.07 645 HIS A N 1
ATOM 714 C CA . HIS A 1 97 ? 18.251 4.423 -11.933 1.00 13.40 645 HIS A CA 1
ATOM 715 C C . HIS A 1 97 ? 18.229 4.528 -10.419 1.00 13.32 645 HIS A C 1
ATOM 716 O O . HIS A 1 97 ? 17.324 5.123 -9.837 1.00 14.34 645 HIS A O 1
ATOM 723 N N . LEU A 1 98 ? 19.250 3.958 -9.794 1.00 13.66 646 LEU A N 1
ATOM 724 C CA . LEU A 1 98 ? 19.510 4.234 -8.392 1.00 13.62 646 LEU A CA 1
ATOM 725 C C . LEU A 1 98 ? 20.192 5.583 -8.295 1.00 13.64 646 LEU A C 1
ATOM 726 O O . LEU A 1 98 ? 21.072 5.906 -9.097 1.00 15.11 646 LEU A O 1
ATOM 731 N N . LEU A 1 99 ? 19.775 6.382 -7.319 1.00 13.38 647 LEU A N 1
ATOM 732 C CA . LEU A 1 99 ? 20.405 7.662 -7.044 1.00 13.29 647 LEU A CA 1
ATOM 733 C C . LEU A 1 99 ? 20.856 7.693 -5.594 1.00 15.14 647 LEU A C 1
ATOM 734 O O . LEU A 1 99 ? 20.057 7.426 -4.687 1.00 13.74 647 LEU A O 1
ATOM 739 N N . PHE A 1 100 ? 22.133 8.000 -5.387 1.00 14.53 648 PHE A N 1
ATOM 740 C CA . PHE A 1 100 ? 22.736 8.050 -4.068 1.00 14.34 648 PHE A CA 1
ATOM 741 C C . PHE A 1 100 ? 23.114 9.495 -3.780 1.00 15.23 648 PHE A C 1
ATOM 742 O O . PHE A 1 100 ? 23.807 10.134 -4.582 1.00 16.62 648 PHE A O 1
ATOM 750 N N . THR A 1 101 ? 22.689 10.015 -2.632 1.00 16.20 649 THR A N 1
ATOM 751 C CA . THR A 1 101 ? 23.085 11.345 -2.185 1.00 14.79 649 THR A CA 1
ATOM 752 C C . THR A 1 101 ? 23.891 11.204 -0.907 1.00 17.33 649 THR A C 1
ATOM 753 O O . THR A 1 101 ? 23.449 10.527 0.026 1.00 18.98 649 THR A O 1
ATOM 757 N N . PHE A 1 102 ? 25.073 11.815 -0.871 1.00 17.08 650 PHE A N 1
ATOM 758 C CA . PHE A 1 102 ? 25.982 11.690 0.256 1.00 18.01 650 PHE A CA 1
ATOM 759 C C . PHE A 1 102 ? 25.947 12.970 1.068 1.00 20.13 650 PHE A C 1
ATOM 760 O O . PHE A 1 102 ? 26.044 14.063 0.503 1.00 20.56 650 PHE A O 1
ATOM 768 N N . TYR A 1 103 ? 25.842 12.827 2.388 1.00 22.50 651 TYR A N 1
ATOM 769 C CA . TYR A 1 103 ? 25.801 13.951 3.310 1.00 23.11 651 TYR A CA 1
ATOM 770 C C . TYR A 1 103 ? 26.879 13.765 4.361 1.00 24.95 651 TYR A C 1
ATOM 771 O O . TYR A 1 103 ? 27.172 12.642 4.776 1.00 27.25 651 TYR A O 1
ATOM 780 N N . HIS A 1 104 ? 27.472 14.869 4.786 1.00 27.47 652 HIS A N 1
ATOM 781 C CA . HIS A 1 104 ? 28.515 14.800 5.785 1.00 30.57 652 HIS A CA 1
ATOM 782 C C . HIS A 1 104 ? 28.433 16.054 6.634 1.00 42.53 652 HIS A C 1
ATOM 783 O O . HIS A 1 104 ? 27.555 16.899 6.447 1.00 43.83 652 HIS A O 1
ATOM 790 N N . ILE A 1 105 ? 29.350 16.168 7.578 1.00 44.23 653 ILE A N 1
ATOM 791 C CA . ILE A 1 105 ? 29.492 17.371 8.381 1.00 50.28 653 ILE A CA 1
ATOM 792 C C . ILE A 1 105 ? 30.767 18.057 7.925 1.00 55.06 653 ILE A C 1
ATOM 793 O O . ILE A 1 105 ? 31.869 17.517 8.091 1.00 54.46 653 ILE A O 1
ATOM 798 N N . SER A 1 106 ? 30.616 19.233 7.321 1.00 48.10 654 SER A N 1
ATOM 799 C CA . SER A 1 106 ? 31.774 20.008 6.902 1.00 51.24 654 SER A CA 1
ATOM 800 C C . SER A 1 106 ? 32.541 20.491 8.124 1.00 59.35 654 SER A C 1
ATOM 801 O O . SER A 1 106 ? 31.952 21.027 9.068 1.00 63.15 654 SER A O 1
ATOM 804 N N . CYS A 1 107 ? 33.854 20.285 8.110 1.00 63.23 655 CYS A N 1
ATOM 805 C CA . CYS A 1 107 ? 34.702 20.827 9.159 1.00 71.62 655 CYS A CA 1
ATOM 806 C C . CYS A 1 107 ? 34.673 22.346 9.096 1.00 78.85 655 CYS A C 1
ATOM 807 O O . CYS A 1 107 ? 34.815 22.937 8.021 1.00 82.26 655 CYS A O 1
ATOM 810 N N . GLN A 1 108 ? 34.471 22.972 10.253 1.00 79.82 656 GLN A N 1
ATOM 811 C CA . GLN A 1 108 ? 34.451 24.424 10.385 1.00 83.23 656 GLN 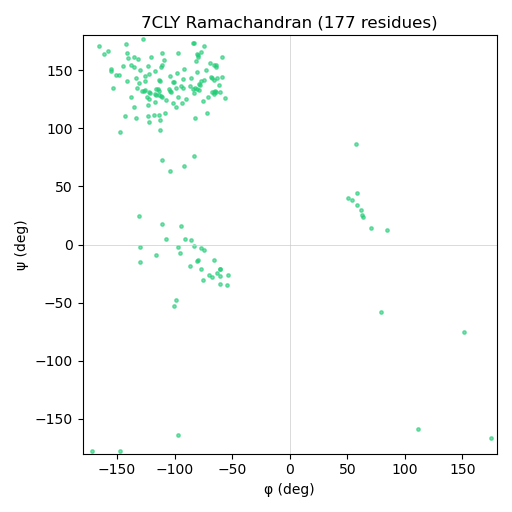A CA 1
ATOM 812 C C . GLN A 1 108 ? 33.417 25.113 9.503 1.00 82.63 656 GLN A C 1
ATOM 813 O O . GLN A 1 108 ? 33.723 25.550 8.388 1.00 87.62 656 GLN A O 1
ATOM 819 N N . GLN A 1 109 ? 32.193 25.225 10.012 1.00 73.77 657 GLN A N 1
ATOM 820 C CA . GLN A 1 109 ? 31.136 25.957 9.335 1.00 66.70 657 GLN A CA 1
ATOM 821 C C . GLN A 1 109 ? 31.053 27.365 9.923 1.00 67.49 657 GLN A C 1
ATOM 822 O O . GLN A 1 109 ? 31.962 27.834 10.615 1.00 73.89 657 GLN A O 1
ATOM 828 N N . LYS A 1 110 ? 29.949 28.051 9.655 1.00 66.37 658 LYS A N 1
ATOM 829 C CA . LYS A 1 110 ? 29.726 29.379 10.206 1.00 65.61 658 LYS A CA 1
ATOM 830 C C . LYS A 1 110 ? 29.228 29.259 11.640 1.00 67.02 658 LYS A C 1
ATOM 831 O O . LYS A 1 110 ? 28.343 28.448 11.933 1.00 65.83 658 LYS A O 1
ATOM 837 N N . GLN A 1 111 ? 29.819 30.054 12.537 1.00 77.62 659 GLN A N 1
ATOM 838 C CA . GLN A 1 111 ? 29.456 30.063 13.956 1.00 74.07 659 GLN A CA 1
ATOM 839 C C . GLN A 1 111 ? 29.699 28.712 14.624 1.00 79.76 659 GLN A C 1
ATOM 840 O O . GLN A 1 111 ? 29.005 28.345 15.576 1.00 72.42 659 GLN A O 1
ATOM 846 N N . GLY A 1 112 ? 30.687 27.964 14.132 1.00 71.72 660 GLY A N 1
ATOM 847 C CA . GLY A 1 112 ? 30.991 26.660 14.689 1.00 72.85 660 GLY A CA 1
ATOM 848 C C . GLY A 1 112 ? 29.891 25.634 14.541 1.00 67.04 660 GLY A C 1
ATOM 849 O O . GLY A 1 112 ? 29.838 24.681 15.323 1.00 68.88 660 GLY A O 1
ATOM 850 N N . ALA A 1 113 ? 29.008 25.803 13.561 1.00 64.13 661 ALA A N 1
ATOM 851 C CA . ALA A 1 113 ? 27.910 24.866 13.374 1.00 58.07 661 ALA A CA 1
ATOM 852 C C . ALA A 1 113 ? 28.443 23.482 13.017 1.00 66.41 661 ALA A C 1
ATOM 853 O O . ALA A 1 113 ? 29.543 23.332 12.477 1.00 63.64 661 ALA A O 1
ATOM 855 N N . SER A 1 114 ? 27.647 22.457 13.335 1.00 57.87 662 SER A N 1
ATOM 856 C CA . SER A 1 114 ? 28.040 21.072 13.094 1.00 60.96 662 SER A CA 1
ATOM 857 C C . SER A 1 114 ? 26.954 20.277 12.375 1.00 61.51 662 SER A C 1
ATOM 858 O O . SER A 1 114 ? 26.919 19.047 12.488 1.00 61.71 662 SER A O 1
ATOM 861 N N . GLY A 1 115 ? 26.080 20.951 11.629 1.00 56.43 663 GLY A N 1
ATOM 862 C CA . GLY A 1 115 ? 25.014 20.272 10.922 1.00 51.49 663 GLY A CA 1
ATOM 863 C C . GLY A 1 115 ? 25.505 19.530 9.692 1.00 53.48 663 GLY A C 1
ATOM 864 O O . GLY A 1 115 ? 26.650 19.653 9.253 1.00 59.63 663 GLY A O 1
ATOM 865 N N . GLU A 1 116 ? 24.601 18.739 9.121 1.00 50.11 664 GLU A N 1
ATOM 866 C CA . GLU A 1 116 ? 24.923 17.910 7.968 1.00 50.22 664 GLU A CA 1
ATOM 867 C C . GLU A 1 116 ? 24.595 18.653 6.679 1.00 49.97 664 GLU A C 1
ATOM 868 O O . GLU A 1 116 ? 23.594 19.369 6.598 1.00 48.16 664 GLU A O 1
ATOM 874 N N . SER A 1 117 ? 25.443 18.470 5.668 1.00 36.61 665 SER A N 1
ATOM 875 C CA . SER A 1 117 ? 25.283 19.158 4.398 1.00 31.08 665 SER A CA 1
ATOM 876 C C . SER A 1 117 ? 25.645 18.220 3.259 1.00 26.55 665 SER A C 1
ATOM 877 O O . SER A 1 117 ? 26.276 17.175 3.455 1.00 28.69 665 SER A O 1
ATOM 880 N N . LEU A 1 118 ? 25.235 18.620 2.061 1.00 30.61 666 LEU A N 1
ATOM 881 C CA . LEU A 1 118 ? 25.432 17.817 0.865 1.00 31.27 666 LEU A CA 1
ATOM 882 C C . LEU A 1 118 ? 26.917 17.689 0.546 1.00 25.33 666 LEU A C 1
ATOM 883 O O . LEU A 1 118 ? 27.640 18.689 0.495 1.00 27.57 666 LEU A O 1
ATOM 888 N N . LEU A 1 119 ? 27.366 16.457 0.325 1.00 22.85 667 LEU A N 1
ATOM 889 C CA . LEU A 1 119 ? 28.701 16.167 -0.179 1.00 23.09 667 LEU A CA 1
ATOM 890 C C . LEU A 1 119 ? 28.705 15.904 -1.681 1.00 22.12 667 LEU A C 1
ATOM 891 O O . LEU A 1 119 ? 29.523 16.473 -2.411 1.00 25.23 667 LEU A O 1
ATOM 896 N N . GLY A 1 120 ? 27.798 15.071 -2.171 1.00 19.41 668 GLY A N 1
ATOM 897 C CA . GLY A 1 120 ? 27.784 14.763 -3.584 1.00 19.48 668 GLY A CA 1
ATOM 898 C C . GLY A 1 120 ? 26.755 13.698 -3.912 1.00 19.48 668 GLY A C 1
ATOM 899 O O . GLY A 1 120 ? 25.884 13.367 -3.097 1.00 17.98 668 GLY A O 1
ATOM 900 N N . TYR A 1 121 ? 26.880 13.173 -5.129 1.00 15.96 669 TYR A N 1
ATOM 901 C CA . TYR A 1 121 ? 25.931 12.210 -5.672 1.00 13.63 669 TYR A CA 1
ATOM 902 C C . TYR A 1 121 ? 26.642 11.086 -6.401 1.00 15.97 669 TYR A C 1
ATOM 903 O O . TYR A 1 121 ? 27.745 11.250 -6.932 1.00 16.79 669 TYR A O 1
ATOM 912 N N . SER A 1 122 ? 25.981 9.936 -6.460 1.00 14.80 670 SER A N 1
ATOM 913 C CA . SER A 1 122 ? 26.350 8.923 -7.427 1.00 14.36 670 SER A CA 1
ATOM 914 C C . SER A 1 122 ? 25.074 8.284 -7.932 1.00 13.49 670 SER A C 1
ATOM 915 O O . SER A 1 122 ? 23.988 8.572 -7.437 1.00 14.75 670 SER A O 1
ATOM 918 N N . TRP A 1 123 ? 25.211 7.431 -8.942 1.00 13.53 671 TRP A N 1
ATOM 919 C CA . TRP A 1 123 ? 24.021 6.814 -9.509 1.00 12.87 671 TRP A CA 1
ATOM 920 C C . TRP A 1 123 ? 24.412 5.579 -10.292 1.00 12.64 671 TRP A C 1
ATOM 921 O O . TRP A 1 123 ? 25.580 5.359 -10.613 1.00 14.98 671 TRP A O 1
ATOM 932 N N . LEU A 1 124 ? 23.405 4.755 -10.571 1.00 14.44 672 LEU A N 1
ATOM 933 C CA . LEU A 1 124 ? 23.577 3.563 -11.389 1.00 14.16 672 LEU A CA 1
ATOM 934 C C . LEU A 1 124 ? 22.335 3.372 -12.242 1.00 13.44 672 LEU A C 1
ATOM 935 O O . LEU A 1 124 ? 21.263 3.073 -11.699 1.00 15.08 672 LEU A O 1
ATOM 940 N N . PRO A 1 125 ? 22.417 3.555 -13.555 1.00 13.96 673 PRO A N 1
ATOM 941 C CA . PRO A 1 125 ? 21.286 3.180 -14.414 1.00 16.30 673 PRO A CA 1
ATOM 942 C C . PRO A 1 125 ? 21.045 1.686 -14.279 1.00 14.42 673 PRO A C 1
ATOM 943 O O . PRO A 1 125 ? 21.986 0.890 -14.256 1.00 15.51 67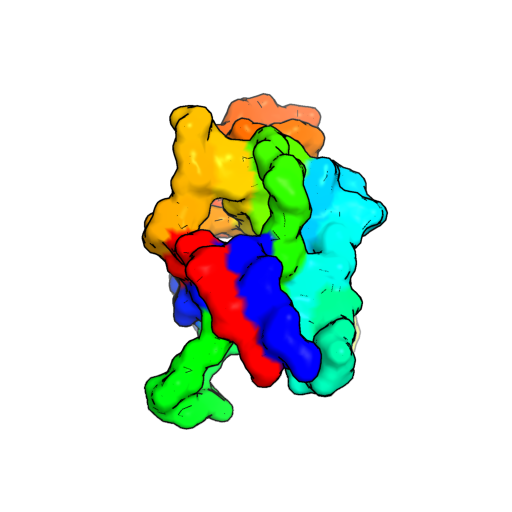3 PRO A O 1
ATOM 947 N N . ILE A 1 126 ? 19.776 1.295 -14.173 1.00 16.02 674 ILE A N 1
ATOM 948 C CA . ILE A 1 126 ? 19.488 -0.134 -14.024 1.00 16.84 674 ILE A CA 1
ATOM 949 C C . ILE A 1 126 ? 19.660 -0.877 -15.341 1.00 16.23 674 ILE A C 1
ATOM 950 O O . ILE A 1 126 ? 20.010 -2.057 -15.342 1.00 19.52 674 ILE A O 1
ATOM 955 N N . LEU A 1 127 ? 19.415 -0.223 -16.471 1.00 17.75 675 LEU A N 1
ATOM 956 C CA . LEU A 1 127 ? 19.683 -0.790 -17.782 1.00 20.50 675 LEU A CA 1
ATOM 957 C C . LEU A 1 127 ? 20.730 0.061 -18.477 1.00 25.58 675 LEU A C 1
ATOM 958 O O . LEU A 1 127 ? 20.592 1.286 -18.552 1.00 28.23 675 LEU A O 1
ATOM 963 N N . LEU A 1 128 ? 21.768 -0.582 -18.996 1.00 23.65 676 LEU A N 1
ATOM 964 C CA . LEU A 1 128 ? 22.817 0.147 -19.692 1.00 28.40 676 LEU A CA 1
ATOM 965 C C . LEU A 1 128 ? 23.461 -0.795 -20.690 1.00 27.19 676 LEU A C 1
ATOM 966 O O . LEU A 1 128 ? 23.750 -1.948 -20.358 1.00 27.23 676 LEU A O 1
ATOM 971 N N . ASN A 1 129 ? 23.679 -0.305 -21.909 1.00 32.75 677 ASN A N 1
ATOM 972 C CA . ASN A 1 129 ? 24.248 -1.127 -22.972 1.00 38.08 677 ASN A CA 1
ATOM 973 C C . ASN A 1 129 ? 23.428 -2.399 -23.159 1.00 36.18 677 ASN A C 1
ATOM 974 O O . ASN A 1 129 ? 23.964 -3.488 -23.371 1.00 38.56 677 ASN A O 1
ATOM 979 N N . GLU A 1 130 ? 22.106 -2.252 -23.033 1.00 37.17 678 GLU A N 1
ATOM 980 C CA . GLU A 1 130 ? 21.142 -3.338 -23.225 1.00 33.60 678 GLU A CA 1
ATOM 981 C C . GLU A 1 130 ? 21.326 -4.475 -22.220 1.00 35.66 678 GLU A C 1
ATOM 982 O O . GLU A 1 130 ? 20.952 -5.620 -22.490 1.00 37.33 678 GLU A O 1
ATOM 988 N N . ARG A 1 131 ? 21.887 -4.166 -21.054 1.00 28.68 679 ARG A N 1
ATOM 989 C CA . ARG A 1 131 ? 22.136 -5.150 -20.009 1.00 30.51 679 ARG A CA 1
ATOM 990 C C . ARG A 1 131 ? 21.613 -4.657 -18.665 1.00 24.99 679 ARG A C 1
ATOM 991 O O . ARG A 1 131 ? 21.759 -3.481 -18.313 1.00 24.18 679 ARG A O 1
ATOM 999 N N . LEU A 1 132 ? 21.000 -5.567 -17.917 1.00 26.01 680 LEU A N 1
ATOM 1000 C CA . LEU A 1 132 ? 20.626 -5.289 -16.539 1.00 26.16 680 LEU A CA 1
ATOM 1001 C C . LEU A 1 132 ? 21.889 -5.108 -15.698 1.00 21.81 680 LEU A C 1
ATOM 1002 O O . LEU A 1 132 ? 22.815 -5.926 -15.768 1.00 23.17 680 LEU A O 1
ATOM 1007 N N . GLN A 1 133 ? 21.934 -4.033 -14.907 1.00 20.55 681 GLN A N 1
ATOM 1008 C CA . GLN A 1 133 ? 23.154 -3.662 -14.187 1.00 19.94 681 GLN A CA 1
ATOM 1009 C C . GLN A 1 133 ? 23.186 -4.284 -12.789 1.00 20.86 681 GLN A C 1
ATOM 1010 O O . GLN A 1 133 ? 23.161 -3.603 -11.763 1.00 21.27 681 GLN A O 1
ATOM 1016 N N . THR A 1 134 ? 23.303 -5.607 -12.768 1.00 22.51 682 THR A N 1
ATOM 1017 C CA . THR A 1 134 ? 23.544 -6.338 -11.533 1.00 21.82 682 THR A CA 1
ATOM 1018 C C . THR A 1 134 ? 25.035 -6.625 -11.384 1.00 22.33 682 THR A C 1
ATOM 1019 O O . THR A 1 134 ? 25.813 -6.530 -12.336 1.00 25.98 682 THR A O 1
ATOM 1023 N N . GLY A 1 135 ? 25.424 -6.998 -10.176 1.00 20.04 683 GLY A N 1
ATOM 1024 C CA . GLY A 1 135 ? 26.806 -7.316 -9.878 1.00 23.02 683 GLY A CA 1
ATOM 1025 C C . GLY A 1 135 ? 27.452 -6.305 -8.952 1.00 19.70 683 GLY A C 1
ATOM 1026 O O . GLY A 1 135 ? 26.789 -5.561 -8.227 1.00 18.76 683 GLY A O 1
ATOM 1027 N N . SER A 1 136 ? 28.787 -6.275 -8.994 1.00 23.84 684 SER A N 1
ATOM 1028 C CA . SER A 1 136 ? 29.593 -5.423 -8.124 1.00 20.96 684 SER A CA 1
ATOM 1029 C C . SER A 1 136 ? 30.013 -4.165 -8.874 1.00 21.42 684 SER A C 1
ATOM 1030 O O . SER A 1 136 ? 30.467 -4.244 -10.021 1.00 23.96 684 SER A O 1
ATOM 1033 N N . TYR A 1 137 ? 29.887 -3.015 -8.213 1.00 18.97 685 TYR A N 1
ATOM 1034 C CA . TYR A 1 137 ? 30.212 -1.717 -8.796 1.00 21.13 685 TYR A CA 1
ATOM 1035 C C . TYR A 1 137 ? 31.047 -0.911 -7.822 1.00 20.69 685 TYR A C 1
ATOM 1036 O O . TYR A 1 137 ? 30.848 -0.986 -6.606 1.00 20.89 685 TYR A O 1
ATOM 1045 N N . CYS A 1 138 ? 32.000 -0.160 -8.362 1.00 19.24 686 CYS A N 1
ATOM 1046 C CA . CYS A 1 138 ? 32.770 0.798 -7.585 1.00 19.90 686 CYS A CA 1
ATOM 1047 C C . CYS A 1 138 ? 32.569 2.160 -8.241 1.00 20.28 686 CYS A C 1
ATOM 1048 O O . CYS A 1 138 ? 33.127 2.431 -9.310 1.00 23.18 686 CYS A O 1
ATOM 1051 N N . LEU A 1 139 ? 31.770 3.000 -7.603 1.00 17.41 687 LEU A N 1
ATOM 1052 C CA . LEU A 1 139 ? 31.235 4.202 -8.227 1.00 16.38 687 LEU A CA 1
ATOM 1053 C C . LEU A 1 139 ? 31.960 5.455 -7.747 1.00 19.07 687 LEU A C 1
ATOM 1054 O O . LEU A 1 139 ? 32.352 5.536 -6.580 1.00 17.41 687 LEU A O 1
ATOM 1059 N N . PRO A 1 140 ? 32.129 6.428 -8.638 1.00 18.40 688 PRO A N 1
ATOM 1060 C CA . PRO A 1 140 ? 32.663 7.734 -8.237 1.00 15.61 688 PRO A CA 1
ATOM 1061 C C . PRO A 1 140 ? 31.539 8.612 -7.700 1.00 15.59 688 PRO A C 1
ATOM 1062 O O . PRO A 1 140 ? 30.357 8.268 -7.753 1.00 16.18 688 PRO A O 1
ATOM 1066 N N . VAL A 1 141 ? 31.925 9.768 -7.172 1.00 16.10 689 VAL A N 1
ATOM 1067 C CA . VAL A 1 141 ? 31.003 10.705 -6.538 1.00 15.13 689 VAL A CA 1
ATOM 1068 C C . VAL A 1 141 ? 31.129 12.056 -7.241 1.00 16.27 689 VAL A C 1
ATOM 1069 O O . VAL A 1 141 ? 32.217 12.658 -7.260 1.00 18.27 689 VAL A O 1
ATOM 1073 N N . ALA A 1 142 ? 30.020 12.527 -7.817 1.00 17.90 690 ALA A N 1
ATOM 1074 C CA . ALA A 1 142 ? 29.958 13.853 -8.417 1.00 15.89 690 ALA A CA 1
ATOM 1075 C C . ALA A 1 142 ? 29.652 14.862 -7.330 1.00 18.52 690 ALA A C 1
ATOM 1076 O O . ALA A 1 142 ? 28.771 14.641 -6.499 1.00 21.03 690 ALA A O 1
ATOM 1078 N N . LEU A 1 143 ? 30.387 15.965 -7.326 1.00 18.83 691 LEU A N 1
ATOM 1079 C CA . LEU A 1 143 ? 30.233 16.977 -6.298 1.00 20.23 691 LEU A CA 1
ATO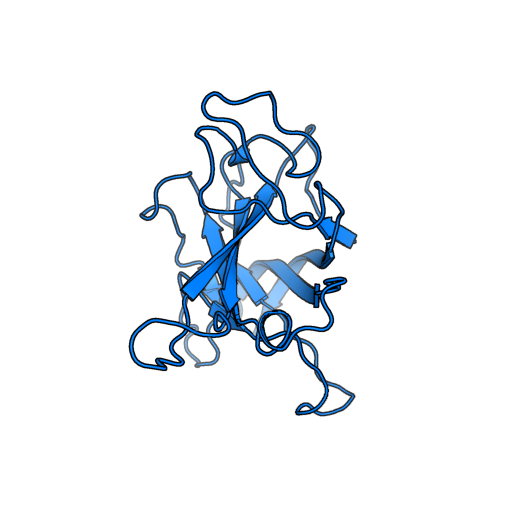M 1080 C C . LEU A 1 143 ? 29.224 18.033 -6.737 1.00 21.00 691 LEU A C 1
ATOM 1081 O O . LEU A 1 143 ? 29.048 18.295 -7.931 1.00 25.95 691 LEU A O 1
ATOM 1086 N N . GLU A 1 144 ? 28.557 18.634 -5.748 1.00 24.52 692 GLU A N 1
ATOM 1087 C CA . GLU A 1 144 ? 27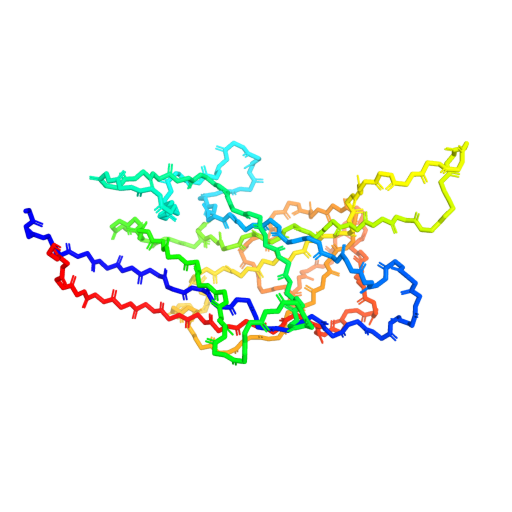.751 19.847 -5.910 1.00 29.77 692 GLU A CA 1
ATOM 1088 C C . GLU A 1 144 ? 26.359 19.629 -6.504 1.00 29.53 692 GLU A C 1
ATOM 1089 O O . GLU A 1 144 ? 25.358 20.010 -5.884 1.00 31.29 692 GLU A O 1
ATOM 1095 N N . LYS A 1 145 ? 26.278 19.053 -7.702 1.00 27.51 693 LYS A N 1
ATOM 1096 C CA . LYS A 1 145 ? 25.010 18.904 -8.412 1.00 27.77 693 LYS A CA 1
ATOM 1097 C C . LYS A 1 145 ? 25.232 17.911 -9.546 1.00 30.99 693 LYS A C 1
ATOM 1098 O O . LYS A 1 145 ? 26.366 17.523 -9.834 1.00 32.31 693 LYS A O 1
ATOM 1104 N N . LEU A 1 146 ? 24.114 17.489 -10.196 1.00 26.41 694 LEU A N 1
ATOM 1105 C CA . LEU A 1 146 ? 24.204 16.599 -11.349 1.00 23.69 694 LEU A CA 1
ATOM 1106 C C . LEU A 1 146 ? 23.730 17.303 -12.617 1.00 26.71 694 LEU A C 1
ATOM 1107 O O . LEU A 1 146 ? 22.751 18.055 -12.576 1.00 30.73 694 LEU A O 1
ATOM 1112 N N . PRO A 1 147 ? 24.380 17.073 -13.756 1.00 26.45 695 PRO A N 1
ATOM 1113 C CA . PRO A 1 147 ? 23.974 17.748 -14.995 1.00 30.66 695 PRO A CA 1
ATOM 1114 C C . PRO A 1 147 ? 22.764 17.069 -15.608 1.00 30.64 695 PRO A C 1
ATOM 1115 O O . PRO A 1 147 ? 22.470 15.905 -15.288 1.00 27.36 695 PRO A O 1
ATOM 1119 N N . PRO A 1 148 ? 22.044 17.756 -16.497 1.00 28.87 696 PRO A N 1
ATOM 1120 C CA . PRO A 1 148 ? 20.959 17.094 -17.227 1.00 30.73 696 PRO A CA 1
ATOM 1121 C C . PRO A 1 148 ? 21.494 15.909 -18.014 1.00 32.54 696 PRO A C 1
ATOM 1122 O O . PRO A 1 148 ? 22.624 15.925 -18.512 1.00 31.93 696 PRO A O 1
ATOM 1126 N N . ASN A 1 149 ? 20.674 14.863 -18.088 1.00 27.00 697 ASN A N 1
ATOM 1127 C CA . ASN A 1 149 ? 20.976 13.634 -18.809 1.00 29.08 697 ASN A CA 1
ATOM 1128 C C . ASN A 1 149 ? 22.061 12.790 -18.151 1.00 23.43 697 ASN A C 1
ATOM 1129 O O . ASN A 1 149 ? 22.581 11.866 -18.784 1.00 26.35 697 ASN A O 1
ATOM 1134 N N . TYR A 1 150 ? 22.409 13.065 -16.883 1.00 21.93 698 TYR A N 1
ATOM 1135 C CA . TYR A 1 150 ? 23.363 12.212 -16.172 1.00 18.99 698 TYR A CA 1
ATOM 1136 C C . TYR A 1 150 ? 22.918 10.752 -16.184 1.00 19.75 698 TYR A C 1
ATOM 1137 O O . TYR A 1 150 ? 23.752 9.838 -16.261 1.00 19.13 698 TYR A O 1
ATOM 1146 N N . SER A 1 151 ? 21.611 10.513 -16.124 1.00 18.18 699 SER A N 1
ATOM 1147 C CA . SER A 1 151 ? 21.102 9.211 -15.716 1.00 18.24 699 SER A CA 1
ATOM 1148 C C . SER A 1 151 ? 21.140 8.169 -16.820 1.00 20.98 699 SER A C 1
ATOM 1149 O O . SER A 1 151 ? 20.952 6.987 -16.521 1.00 21.85 699 SER A O 1
ATOM 1152 N N . ILE A 1 152 ? 21.358 8.570 -18.074 1.00 21.73 700 ILE A N 1
ATOM 1153 C CA . ILE A 1 152 ? 21.468 7.605 -19.164 1.00 24.84 700 ILE A CA 1
ATOM 1154 C C . ILE A 1 152 ? 22.900 7.152 -19.398 1.00 20.85 700 ILE A C 1
ATOM 1155 O O . ILE A 1 152 ? 23.148 6.385 -20.336 1.00 23.25 700 ILE A O 1
ATOM 1160 N N . HIS A 1 153 ? 23.841 7.583 -18.562 1.00 20.69 701 HIS A N 1
ATOM 1161 C CA . HIS A 1 153 ? 25.250 7.237 -18.683 1.00 22.18 701 HIS A CA 1
ATOM 1162 C C . HIS A 1 153 ? 25.711 6.592 -17.386 1.00 21.21 701 HIS A C 1
ATOM 1163 O O . HIS A 1 153 ? 25.155 6.850 -16.317 1.00 21.52 701 HIS A O 1
ATOM 1170 N N . SER A 1 154 ? 26.735 5.753 -17.477 1.00 22.52 702 SER A N 1
ATOM 1171 C CA . SER A 1 154 ? 27.421 5.332 -16.267 1.00 22.15 702 SER A CA 1
ATOM 1172 C C . SER A 1 154 ? 28.158 6.527 -15.675 1.00 22.09 702 SER A C 1
ATOM 1173 O O . SER A 1 154 ? 28.662 7.384 -16.406 1.00 26.41 702 SER A O 1
ATOM 1176 N N . ALA A 1 155 ? 28.207 6.590 -14.345 1.00 19.33 703 ALA A N 1
ATOM 1177 C CA . ALA A 1 155 ? 28.967 7.642 -13.670 1.00 19.30 703 ALA A CA 1
ATOM 1178 C C . ALA A 1 155 ? 30.448 7.598 -14.022 1.00 23.25 703 ALA A C 1
ATOM 1179 O O . ALA A 1 155 ? 31.145 8.613 -13.871 1.00 23.98 703 ALA A O 1
ATOM 1181 N N . GLU A 1 156 ? 30.946 6.455 -14.498 1.00 24.20 704 GLU A N 1
ATOM 1182 C CA . GLU A 1 156 ? 32.347 6.372 -14.899 1.00 30.93 704 GLU A CA 1
ATOM 1183 C C . GLU A 1 156 ? 32.645 7.220 -16.129 1.00 34.66 704 GLU A C 1
ATOM 1184 O O . GLU A 1 156 ? 33.781 7.676 -16.301 1.00 34.14 704 GLU A O 1
ATOM 1190 N N . LYS A 1 157 ? 31.659 7.440 -16.998 1.00 36.90 705 LYS A N 1
ATOM 1191 C CA . LYS A 1 157 ? 31.932 8.107 -18.273 1.00 38.46 705 LYS A CA 1
ATOM 1192 C C . LYS A 1 157 ? 30.712 8.936 -18.668 1.00 41.90 705 LYS A C 1
ATOM 1193 O O . LYS A 1 157 ? 29.764 8.412 -19.257 1.00 42.55 705 LYS A O 1
ATOM 1199 N N . VAL A 1 158 ? 30.753 10.228 -18.357 1.00 42.04 706 VAL A N 1
ATOM 1200 C CA . VAL A 1 158 ? 29.688 11.166 -18.685 1.00 41.51 706 VAL A CA 1
ATOM 1201 C C . VAL A 1 158 ? 30.263 12.181 -19.658 1.00 41.61 706 VAL A C 1
ATOM 1202 O O . VAL A 1 158 ? 31.371 12.676 -19.436 1.00 47.73 706 VAL A O 1
ATOM 1206 N N . PRO A 1 159 ? 29.569 12.514 -20.748 1.00 41.57 707 PRO A N 1
ATOM 1207 C CA . PRO A 1 159 ? 30.109 13.493 -21.695 1.00 48.14 707 PRO A CA 1
ATOM 1208 C C . PRO A 1 159 ? 30.371 14.833 -21.024 1.00 46.22 707 PRO A C 1
ATOM 1209 O O . PRO A 1 159 ? 29.851 15.137 -19.946 1.00 37.54 707 PRO A O 1
ATOM 1213 N N . LEU A 1 160 ? 31.201 15.636 -21.689 1.00 43.85 708 LEU A N 1
ATOM 1214 C CA . LEU A 1 160 ? 31.583 16.940 -21.168 1.00 42.03 708 LEU A CA 1
ATOM 1215 C C . LEU A 1 160 ? 30.359 17.828 -21.001 1.00 38.35 708 LEU A C 1
ATOM 1216 O O . LEU A 1 160 ? 29.539 17.961 -21.914 1.00 39.93 708 LEU A O 1
ATOM 1221 N N . GLN A 1 161 ? 30.241 18.437 -19.828 1.00 35.49 709 GLN A N 1
ATOM 1222 C CA . GLN A 1 161 ? 29.145 19.339 -19.523 1.00 34.22 709 GLN A CA 1
ATOM 1223 C C . GLN A 1 161 ? 29.654 20.770 -19.447 1.00 33.65 709 GLN A C 1
ATOM 1224 O O . GLN A 1 161 ? 30.849 21.026 -19.262 1.00 36.24 709 GLN A O 1
ATOM 1230 N N . ASN A 1 162 ? 28.730 21.707 -19.621 1.00 37.23 710 ASN A N 1
ATOM 1231 C CA . ASN A 1 162 ? 29.002 23.128 -19.424 1.00 40.32 710 ASN A CA 1
ATOM 1232 C C . ASN A 1 162 ? 27.854 23.685 -18.592 1.00 49.75 710 ASN A C 1
ATOM 1233 O O . ASN A 1 162 ? 26.724 23.805 -19.110 1.00 48.84 710 ASN A O 1
ATOM 1238 N N . PRO A 1 163 ? 28.079 24.032 -17.312 1.00 47.40 711 PRO A N 1
ATOM 1239 C CA . PRO A 1 163 ? 29.368 23.991 -16.607 1.00 40.39 711 PRO A CA 1
ATOM 1240 C C . PRO A 1 163 ? 29.872 22.567 -16.353 1.00 35.92 711 PRO A C 1
ATOM 1241 O O . PRO A 1 163 ? 29.079 21.630 -16.326 1.00 36.32 711 PRO A O 1
ATOM 1245 N N . PRO A 1 164 ? 31.184 22.417 -16.184 1.00 32.85 712 PRO A N 1
ATOM 1246 C CA . PRO A 1 164 ? 31.771 21.076 -16.079 1.00 31.38 712 PRO A CA 1
ATOM 1247 C C . PRO A 1 164 ? 31.464 20.391 -14.752 1.00 30.81 712 PRO A C 1
ATOM 1248 O O . PRO A 1 164 ? 31.288 21.032 -13.712 1.00 32.47 712 PRO A O 1
ATOM 1252 N N . ILE A 1 165 ? 31.401 19.057 -14.803 1.00 28.39 713 ILE A N 1
ATOM 1253 C CA . ILE A 1 165 ? 31.228 18.253 -13.603 1.00 23.77 713 ILE A CA 1
ATOM 1254 C C . ILE A 1 165 ? 32.533 18.220 -12.816 1.00 27.40 713 ILE A C 1
ATOM 1255 O O . ILE A 1 165 ? 33.622 18.131 -13.397 1.00 32.50 713 ILE A O 1
ATOM 1260 N N . LYS A 1 166 ? 32.429 18.279 -11.487 1.00 26.24 714 LYS A N 1
ATOM 1261 C CA . LYS A 1 166 ? 33.558 18.034 -10.595 1.00 25.08 714 LYS A CA 1
ATOM 1262 C C . LYS A 1 166 ? 33.312 16.752 -9.817 1.00 24.33 714 LYS A C 1
ATOM 1263 O O . LYS A 1 166 ? 32.188 16.484 -9.383 1.00 24.75 714 LYS A O 1
ATOM 1269 N N . TRP A 1 167 ? 34.366 15.966 -9.628 1.00 20.84 715 TRP A N 1
ATOM 1270 C CA . TRP A 1 167 ? 34.274 14.656 -9.011 1.00 19.13 715 TRP A CA 1
ATOM 1271 C C . TRP A 1 167 ? 35.174 14.582 -7.786 1.00 18.04 715 TRP A C 1
ATOM 1272 O O . TRP A 1 167 ? 36.258 15.173 -7.759 1.00 19.80 715 TRP A O 1
ATOM 1283 N N . ALA A 1 168 ? 34.730 13.824 -6.782 1.00 19.55 716 ALA A N 1
ATOM 1284 C CA . ALA A 1 168 ? 35.593 13.567 -5.640 1.00 19.72 716 ALA A CA 1
ATOM 1285 C C . ALA A 1 168 ? 36.826 12.794 -6.090 1.00 20.30 716 ALA A C 1
ATOM 1286 O O . ALA A 1 168 ? 36.748 11.928 -6.968 1.00 21.36 716 ALA A O 1
ATOM 1288 N N . GLU A 1 169 ? 37.966 13.116 -5.486 1.00 19.08 717 GLU A N 1
ATOM 1289 C CA . GLU A 1 169 ? 39.214 12.400 -5.737 1.00 20.12 717 GLU A CA 1
ATOM 1290 C C . GLU A 1 169 ? 39.504 12.279 -7.228 1.00 24.26 717 GLU A C 1
ATOM 1291 O O . GLU A 1 169 ? 39.963 11.245 -7.714 1.00 21.34 717 GLU A O 1
ATOM 1297 N N . GLY A 1 170 ? 39.229 13.351 -7.966 1.00 21.24 718 GLY A N 1
ATOM 1298 C CA . GLY A 1 170 ? 39.559 13.367 -9.382 1.00 22.38 718 GLY A CA 1
ATOM 1299 C C . GLY A 1 170 ? 38.913 12.259 -10.191 1.00 21.62 718 GLY A C 1
ATOM 1300 O O . GLY A 1 170 ? 39.529 11.776 -11.146 1.00 23.42 718 GLY A O 1
ATOM 1301 N N . HIS A 1 171 ? 37.693 11.841 -9.839 1.00 21.59 719 HIS A N 1
ATOM 1302 C CA . HIS A 1 171 ? 36.895 10.837 -10.557 1.00 21.70 719 HIS A CA 1
ATOM 1303 C C . HIS A 1 171 ? 37.225 9.397 -10.166 1.00 23.80 719 HIS A C 1
ATOM 1304 O O . HIS A 1 171 ? 36.764 8.459 -10.836 1.00 24.92 719 HIS A O 1
ATOM 1311 N N . LYS A 1 172 ? 37.977 9.177 -9.088 1.00 19.31 720 LYS A N 1
ATOM 1312 C CA . LYS A 1 172 ? 38.244 7.811 -8.645 1.00 21.43 720 LYS A CA 1
ATOM 1313 C C . LYS A 1 172 ? 36.967 7.146 -8.139 1.00 20.37 720 LYS A C 1
ATOM 1314 O O . LYS A 1 172 ? 36.130 7.779 -7.497 1.00 18.39 720 LYS A O 1
ATOM 1320 N N . GLY A 1 173 ? 36.829 5.851 -8.416 1.00 21.77 721 GLY A N 1
ATOM 1321 C CA . GLY A 1 173 ? 35.748 5.084 -7.817 1.00 20.22 721 GLY A CA 1
ATOM 1322 C C . GLY A 1 173 ? 36.002 4.868 -6.334 1.00 18.81 721 GLY A C 1
ATOM 1323 O O . GLY A 1 173 ? 37.065 4.373 -5.937 1.00 22.31 721 GLY A O 1
ATOM 1324 N N . VAL A 1 174 ? 35.018 5.224 -5.506 1.00 18.90 722 VAL A N 1
ATOM 1325 C CA . VAL A 1 174 ? 35.176 5.156 -4.053 1.00 21.06 722 VAL A CA 1
ATOM 1326 C C . VAL A 1 174 ? 34.038 4.423 -3.349 1.00 16.86 722 VAL A C 1
ATOM 1327 O O . VAL A 1 174 ? 34.173 4.075 -2.171 1.00 21.37 722 VAL A O 1
ATOM 1331 N N . PHE A 1 175 ? 32.909 4.208 -4.030 1.00 15.45 723 PHE A N 1
ATOM 1332 C CA . PHE A 1 175 ? 31.699 3.702 -3.385 1.00 13.92 723 PHE A CA 1
ATOM 1333 C C . PHE A 1 175 ? 31.390 2.313 -3.925 1.00 17.73 723 PHE A C 1
ATOM 1334 O O . PHE A 1 175 ? 30.993 2.165 -5.085 1.00 16.73 723 PHE A O 1
ATOM 1342 N N . ASN A 1 176 ? 31.539 1.302 -3.077 1.00 16.44 724 ASN A N 1
ATOM 1343 C CA . ASN A 1 176 ? 31.347 -0.084 -3.493 1.00 17.04 724 ASN A CA 1
ATOM 1344 C C . ASN A 1 176 ? 29.946 -0.543 -3.142 1.00 15.25 724 ASN A C 1
ATOM 1345 O O . ASN A 1 176 ? 29.522 -0.427 -1.987 1.00 15.49 724 ASN A O 1
ATOM 1350 N N . ILE A 1 177 ? 29.231 -1.068 -4.137 1.00 15.28 725 ILE A N 1
ATOM 1351 C CA . ILE A 1 177 ? 27.903 -1.636 -3.938 1.00 13.85 725 ILE A CA 1
ATOM 1352 C C . ILE A 1 177 ? 27.805 -2.958 -4.676 1.00 15.19 725 ILE A C 1
ATOM 1353 O O . ILE A 1 177 ? 28.599 -3.262 -5.570 1.00 18.08 725 ILE A O 1
ATOM 1358 N N . GLU A 1 178 ? 26.819 -3.753 -4.276 1.00 15.66 726 GLU A N 1
ATOM 1359 C CA . GLU A 1 178 ? 26.424 -4.955 -4.996 1.00 16.48 726 GLU A CA 1
ATOM 1360 C C . GLU A 1 178 ? 24.934 -4.847 -5.283 1.00 16.38 726 GLU A C 1
ATOM 1361 O O . GLU A 1 178 ? 24.171 -4.382 -4.431 1.00 16.50 726 GLU A O 1
ATOM 1367 N N . VAL A 1 179 ? 24.526 -5.278 -6.474 1.00 16.60 727 VAL A N 1
ATOM 1368 C CA . VAL A 1 179 ? 23.140 -5.169 -6.925 1.00 18.00 727 VAL A CA 1
ATOM 1369 C C . VAL A 1 179 ? 22.716 -6.510 -7.502 1.00 19.99 727 VAL A C 1
ATOM 1370 O O . VAL A 1 179 ? 23.456 -7.111 -8.285 1.00 20.26 727 VAL A O 1
ATOM 1374 N N . GLN A 1 180 ? 21.521 -6.975 -7.144 1.00 17.63 728 GLN A N 1
ATOM 1375 C CA . GLN A 1 180 ? 21.025 -8.221 -7.717 1.00 17.48 728 GLN A CA 1
ATOM 1376 C C . GLN A 1 180 ? 19.511 -8.165 -7.829 1.00 16.77 728 GLN A C 1
ATOM 1377 O O . GLN A 1 180 ? 18.837 -7.561 -6.992 1.00 17.69 728 GLN A O 1
ATOM 1383 N N . ALA A 1 181 ? 18.983 -8.794 -8.872 1.00 18.04 729 ALA A N 1
ATOM 1384 C CA . ALA A 1 181 ? 17.551 -8.940 -9.066 1.00 21.76 729 ALA A CA 1
ATOM 1385 C C . ALA A 1 181 ? 17.170 -10.369 -8.707 1.00 22.02 729 ALA A C 1
ATOM 1386 O O . ALA A 1 181 ? 17.828 -11.321 -9.153 1.00 22.75 729 ALA A O 1
ATOM 1388 N N . VAL A 1 182 ? 16.119 -10.526 -7.901 1.00 20.48 730 VAL A N 1
ATOM 1389 C CA . VAL A 1 182 ? 15.664 -11.833 -7.438 1.00 22.22 730 VAL A CA 1
ATOM 1390 C C . VAL A 1 182 ? 14.148 -11.869 -7.513 1.00 23.59 730 VAL A C 1
ATOM 1391 O O . VAL A 1 182 ? 13.476 -10.992 -6.964 1.00 22.32 730 VAL A O 1
ATOM 1395 N N . SER A 1 183 ? 13.602 -12.878 -8.176 1.00 23.84 731 SER A N 1
ATOM 1396 C CA . SER A 1 183 ? 12.159 -13.076 -8.209 1.00 24.94 731 SER A CA 1
ATOM 1397 C C . SER A 1 183 ? 11.823 -14.284 -7.349 1.00 33.99 731 SER A C 1
ATOM 1398 O O . SER A 1 183 ? 12.355 -15.378 -7.580 1.00 32.27 731 SER A O 1
ATOM 1401 N N . SER A 1 184 ? 10.937 -14.096 -6.370 1.00 27.22 732 SER A N 1
ATOM 1402 C CA . SER A 1 184 ? 10.646 -15.168 -5.427 1.00 29.16 732 SER A CA 1
ATOM 1403 C C . SER A 1 184 ? 9.281 -14.955 -4.790 1.00 34.44 732 SER A C 1
ATOM 1404 O O . SER A 1 184 ? 8.681 -13.880 -4.879 1.00 29.39 732 SER A O 1
ATOM 1407 N N . VAL A 1 185 ? 8.807 -16.009 -4.138 1.00 32.43 733 VAL A N 1
ATOM 1408 C CA . VAL A 1 185 ? 7.546 -15.995 -3.409 1.00 34.03 7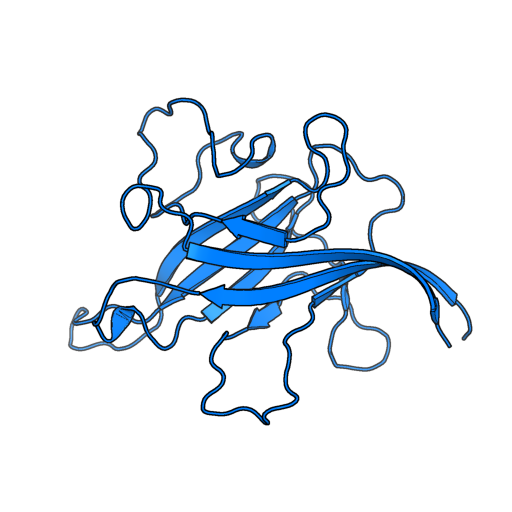33 VAL A CA 1
ATOM 1409 C C . VAL A 1 185 ? 7.813 -15.484 -1.999 1.00 46.17 733 VAL A C 1
ATOM 1410 O O . VAL A 1 185 ? 8.803 -15.867 -1.367 1.00 50.41 733 VAL A O 1
ATOM 1414 N N . HIS A 1 186 ? 6.945 -14.601 -1.514 1.00 45.05 734 HIS A N 1
ATOM 1415 C CA . HIS A 1 186 ? 7.049 -14.036 -0.175 1.00 50.58 734 HIS A CA 1
ATOM 1416 C C . HIS A 1 186 ? 5.759 -14.339 0.573 1.00 52.01 734 HIS A C 1
ATOM 1417 O O . HIS A 1 186 ? 4.666 -14.107 0.047 1.00 45.88 734 HIS A O 1
ATOM 1424 N N . THR A 1 187 ? 5.887 -14.852 1.791 1.00 59.56 735 THR A N 1
ATOM 1425 C CA . THR A 1 187 ? 4.721 -15.219 2.588 1.00 61.26 735 THR A CA 1
ATOM 1426 C C . THR A 1 187 ? 4.481 -14.240 3.733 1.00 63.47 735 THR A C 1
ATOM 1427 O O . THR A 1 187 ? 5.309 -14.108 4.633 1.00 67.23 735 THR A O 1
#

InterPro domains:
  IPR016024 Armadillo-type fold [SSF48371] (1453-1682)
  IPR021816 Dedicator of cytokinesis C/D, N-terminal [PF11878] (57-166)
  IPR026791 Dedicator of cytokinesis [PTHR23317] (51-2063)
  IPR027007 C2 DOCK-type domain [PF14429] (557-739)
  IPR027007 C2 DOCK-type domain [PS51650] (561-730)
  IPR027357 DOCKER domain [PS51651] (1633-2067)
  IPR035892 C2 domain superfamily [G3DSA:2.60.40.150] (561-740)
  IPR037808 Dedicator of cytokinesis C, C2 domain [cd08696] (560-740)
  IPR043161 Dedicator of cytokinesis, C-terminal, lobe A [G3DSA:1.25.40.410] (1633-1789)
  IPR043162 Dedicator of cytokinesis, C-terminal, lobe C [G3DSA:1.20.58.740] (1945-2067)
  IPR046769 DOCKER, Lobe A [PF06920] (1626-1784)
  IPR046770 DOCKER, Lobe B [PF20422] (1849-1924)
  IPR046773 DOCKER, Lobe C [PF20421] (1960-2060)
  IPR060065 DOCK6-11, TPR domain [PF28208] (955-1102)

B-factor: mean 30.98, std 15.68, range [10.92, 95.72]

CATH classification: 2.60.40.150

Nearest PDB structures (foldseek):
  7cly-assembly1_A  TM=1.006E+00  e=3.523E-36  Mus musculus
  3l4c-assembly1_A  TM=6.748E-01  e=3.454E-08  Homo sapiens
  3l4c-assembly2_B  TM=6.758E-01  e=4.530E-08  Homo sapiens
  7alk-assembly1_A  TM=3.987E-01  e=3.158E-02  Drosophila melanogaster
  3hn8-assembly1_A  TM=4.395E-01  e=9.125E-01  Rattus norvegicus

Solvent-accessible surface area: 10493 Å² total; per-residue (Å²): 210,99,61,145,66,75,0,0,31,0,57,2,67,151,35,85,34,69,51,200,111,71,22,18,176,109,13,28,0,32,0,18,0,3,52,15,60,77,117,90,40,7,39,79,9,1,29,14,188,66,115,69,64,80,52,57,87,66,28,123,11,41,26,47,85,158,96,61,61,147,114,65,140,31,62,4,55,0,61,27,31,120,160,38,42,88,77,14,0,0,16,0,4,0,46,21,67,41,69,161,54,153,165,55,51,85,43,93,46,68,35,0,46,0,0,6,1,1,44,31,126,179,179,76,24,44,30,82,43,56,1,1,0,0,47,103,114,38,16,105,90,9,4,83,49,23,1,80,156,26,71,169,37,150,85,74,36,87,40,12,66,74,59,108,24,0,0,53,1,63,3,94,26,62,57,40,93,45,148

Radius of gyration: 16.9 Å; Cα contacts (8 Å, |Δi|>4): 388; chains: 1; bounding box: 43×46×39 Å